Protein AF-A0A7X0E8A3-F1 (afdb_monomer_lite)

pLDDT: mean 72.44, std 21.57, range [31.61, 95.81]

Radius of gyration: 29.94 Å; chains: 1; bounding box: 99×74×71 Å

Foldseek 3Di:
DDDDDDDDDDDDDDDDDDDDDDDDDDDDDDDDDDDDDDDDDDPPPPPPPPPPVPDPPQVLLVQLVLQQLLDDVQPQDLVSSCVSNVDAWDQDPVQRWTDPPQAKIKHKDDDPVQCVVPVPTIKIKMKGFRDCPDDDPCQPAPVVVCVSSVVSQKDWDDKDDWDWQADPDDPDRDTDTAFIWIWIDHDQFWIWIFGQHVRHTGMIMIIRGNVVSCVVVPPPPPPDD

Sequence (225 aa):
MRNDCWRWLASTLLGSFIYLGHAAVGYSQTRAQNIHPIAPTSASTAAVTPDDTLEPIDQRNWRSFLKLAAKPNAMITPEDVESAFEQKVIHNERTDEYDIRGVLKYFESETPRFRNPHPDRKRIGIIFIFQDKDFFNRCPSRSQFVSDLRMAGWTLLHHAQERDVPDGIDNNHSTFHLPARDTFLKGDQGIIHLTYPNGCPDVAHMDADKLEFDRITRAPASEDL

Structure (mmCIF, N/CA/C/O backbone):
data_AF-A0A7X0E8A3-F1
#
_entry.id   AF-A0A7X0E8A3-F1
#
loop_
_atom_site.group_PDB
_atom_site.id
_atom_site.type_symbol
_atom_site.label_atom_id
_atom_site.label_alt_id
_atom_site.label_comp_id
_atom_site.label_asym_id
_atom_site.label_entity_id
_atom_site.label_seq_id
_atom_site.pdbx_PDB_ins_code
_atom_site.Cartn_x
_atom_site.Cartn_y
_atom_site.Cartn_z
_atom_site.occupancy
_atom_site.B_iso_or_equiv
_atom_site.auth_seq_id
_atom_site.auth_comp_id
_atom_site.auth_asym_id
_atom_site.auth_atom_id
_atom_site.pdbx_PDB_model_num
ATOM 1 N N . MET A 1 1 ? -61.760 -18.821 24.331 1.00 41.28 1 MET A N 1
ATOM 2 C CA . MET A 1 1 ? -61.882 -20.237 23.919 1.00 41.28 1 MET A CA 1
ATOM 3 C C . MET A 1 1 ? -60.549 -20.594 23.262 1.00 41.28 1 MET A C 1
ATOM 5 O O . MET A 1 1 ? -60.330 -20.142 22.155 1.00 41.28 1 MET A O 1
ATOM 9 N N . ARG A 1 2 ? -59.482 -20.952 23.994 1.00 43.72 2 ARG A N 1
ATOM 10 C CA . ARG A 1 2 ? -59.155 -22.238 24.661 1.00 43.72 2 ARG A CA 1
ATOM 11 C C . ARG A 1 2 ? -59.290 -23.464 23.747 1.00 43.72 2 ARG A C 1
ATOM 13 O O . ARG A 1 2 ? -60.416 -23.809 23.405 1.00 43.72 2 ARG A O 1
ATOM 20 N N . ASN A 1 3 ? -58.143 -24.049 23.376 1.00 39.69 3 ASN A N 1
ATOM 21 C CA . ASN A 1 3 ? -57.716 -25.452 23.592 1.00 39.69 3 ASN A CA 1
ATOM 22 C C . ASN A 1 3 ? -56.491 -25.723 22.686 1.00 39.69 3 ASN A C 1
ATOM 24 O O . ASN A 1 3 ? -56.572 -25.533 21.479 1.00 39.69 3 ASN A O 1
ATOM 28 N N . ASP A 1 4 ? -55.280 -25.831 23.237 1.00 50.44 4 ASP A N 1
ATOM 29 C CA . ASP A 1 4 ? -54.607 -27.042 23.768 1.00 50.44 4 ASP A CA 1
ATOM 30 C C . ASP A 1 4 ? -53.749 -27.723 22.678 1.00 50.44 4 ASP A C 1
ATOM 32 O O . ASP A 1 4 ? -54.250 -28.124 21.637 1.00 50.44 4 ASP A O 1
ATOM 36 N N . CYS A 1 5 ? -52.414 -27.656 22.752 1.00 46.66 5 CYS A N 1
ATOM 37 C CA . CYS A 1 5 ? -51.523 -28.450 23.615 1.00 46.66 5 CYS A CA 1
ATOM 38 C C . CYS A 1 5 ? -51.320 -29.865 23.062 1.00 46.66 5 CYS A C 1
ATOM 40 O O . CYS A 1 5 ? -52.203 -30.683 23.242 1.00 46.66 5 CYS A O 1
ATOM 42 N N . TRP A 1 6 ? -50.149 -30.158 22.475 1.00 48.50 6 TRP A N 1
ATOM 43 C CA . TRP A 1 6 ? -49.497 -31.473 22.579 1.00 48.50 6 TRP A C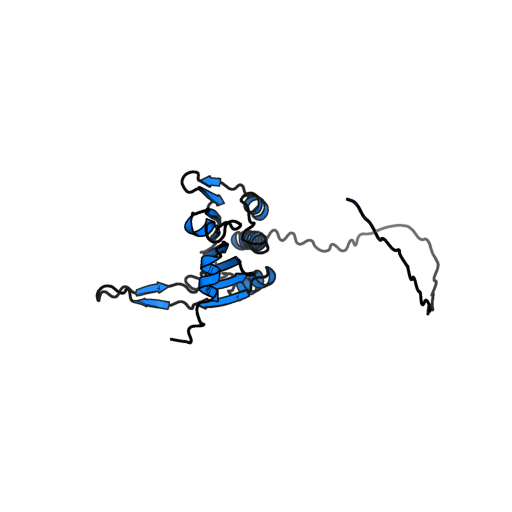A 1
ATOM 44 C C . TRP A 1 6 ? -47.971 -31.335 22.458 1.00 48.50 6 TRP A C 1
ATOM 46 O O . TRP A 1 6 ? -47.422 -31.014 21.407 1.00 48.50 6 TRP A O 1
ATOM 56 N N . ARG A 1 7 ? -47.300 -31.594 23.585 1.00 49.00 7 ARG A N 1
ATOM 57 C CA . ARG A 1 7 ? -45.909 -32.051 23.701 1.00 49.00 7 ARG A CA 1
ATOM 58 C C . ARG A 1 7 ? -45.899 -33.584 23.652 1.00 49.00 7 ARG A C 1
ATOM 60 O O . ARG A 1 7 ? -46.737 -34.180 24.316 1.00 49.00 7 ARG A O 1
ATOM 67 N N . TRP A 1 8 ? -44.886 -34.176 23.018 1.00 49.19 8 TRP A N 1
ATOM 68 C CA . TRP A 1 8 ? -44.280 -35.490 23.329 1.00 49.19 8 TRP A CA 1
ATOM 69 C C . TRP A 1 8 ? -42.790 -35.386 22.919 1.00 49.19 8 TRP A C 1
ATOM 71 O O . TRP A 1 8 ? -42.513 -34.953 21.806 1.00 49.19 8 TRP A O 1
ATOM 81 N N . LEU A 1 9 ? -41.826 -35.362 23.859 1.00 47.75 9 LEU A N 1
ATOM 82 C CA . LEU A 1 9 ? -41.024 -36.492 24.399 1.00 47.75 9 LEU A CA 1
ATOM 83 C C . LEU A 1 9 ? -40.229 -37.233 23.295 1.00 47.75 9 LEU A C 1
ATOM 85 O O . LEU A 1 9 ? -40.830 -37.807 22.403 1.00 47.75 9 LEU A O 1
ATOM 89 N N . ALA A 1 10 ? -38.906 -37.047 23.174 1.00 48.34 10 ALA A N 1
ATOM 90 C CA . ALA A 1 10 ? -37.789 -37.632 23.949 1.00 48.34 10 ALA A CA 1
ATOM 91 C C . ALA A 1 10 ? -37.454 -39.095 23.576 1.00 48.34 10 ALA A C 1
ATOM 93 O O . ALA A 1 10 ? -38.287 -39.959 23.800 1.00 48.34 10 ALA A O 1
ATOM 94 N N . SER A 1 11 ? -36.225 -39.330 23.075 1.00 45.47 11 SER A N 1
ATOM 95 C CA . SER A 1 11 ? -35.379 -40.550 23.190 1.00 45.47 11 SER A CA 1
ATOM 96 C C . SER A 1 11 ? -34.071 -40.314 22.400 1.00 45.47 11 SER A C 1
ATOM 98 O O . SER A 1 11 ? -34.111 -40.154 21.188 1.00 45.47 11 SER A O 1
ATOM 100 N N . THR A 1 12 ? -32.936 -39.978 23.028 1.00 50.69 12 THR A N 1
ATOM 101 C CA . THR A 1 12 ? -31.816 -40.870 23.427 1.00 50.69 12 THR A CA 1
ATOM 102 C C . THR A 1 12 ? -31.539 -42.057 22.511 1.00 50.69 12 THR A C 1
ATOM 104 O O . THR A 1 12 ? -32.354 -42.970 22.472 1.00 50.69 12 THR A O 1
ATOM 107 N N . LEU A 1 13 ? -30.323 -42.112 21.953 1.00 48.69 13 LEU A N 1
ATOM 108 C CA . LEU A 1 13 ? -29.537 -43.344 21.841 1.00 48.69 13 LEU A CA 1
ATOM 109 C C . LEU A 1 13 ? -28.032 -43.021 21.798 1.00 48.69 13 LEU A C 1
ATOM 111 O O . LEU A 1 13 ? -27.527 -42.386 20.876 1.00 48.69 13 LEU A O 1
ATOM 115 N N . LEU A 1 14 ? -27.359 -43.467 22.861 1.00 48.72 14 LEU A N 1
ATOM 116 C CA . LEU A 1 14 ? -25.930 -43.740 22.935 1.00 48.72 14 LEU A CA 1
ATOM 117 C C . LEU A 1 14 ? -25.606 -45.009 22.138 1.00 48.72 14 LEU A C 1
ATOM 119 O O . LEU A 1 14 ? -26.383 -45.962 22.146 1.00 48.72 14 LEU A O 1
ATOM 123 N N . GLY A 1 15 ? -24.384 -45.062 21.620 1.00 39.75 15 GLY A N 1
ATOM 124 C CA . GLY A 1 15 ? -23.630 -46.301 21.439 1.00 39.75 15 GLY A CA 1
ATOM 125 C C . GLY A 1 15 ? -22.609 -46.167 20.313 1.00 39.75 15 GLY A C 1
ATOM 126 O O . GLY A 1 15 ? -22.898 -45.558 19.295 1.00 39.75 15 GLY A O 1
ATOM 127 N N . SER A 1 16 ? -21.390 -46.681 20.384 1.00 43.53 16 SER A N 1
ATOM 128 C CA . SER A 1 16 ? -20.612 -47.316 21.443 1.00 43.53 16 SER A CA 1
ATOM 129 C C . SER A 1 16 ? -19.171 -47.386 20.926 1.00 43.53 16 SER A C 1
ATOM 131 O O . SER A 1 16 ? -18.911 -47.323 19.727 1.00 43.53 16 SER A O 1
ATOM 133 N N . PHE A 1 17 ? -18.257 -47.527 21.872 1.00 47.19 17 PHE A N 1
ATOM 134 C CA . PHE A 1 17 ? -16.822 -47.727 21.739 1.00 47.19 17 PHE A CA 1
ATOM 135 C C . PHE A 1 17 ? -16.428 -48.962 20.913 1.00 47.19 17 PHE A C 1
ATOM 137 O O . PHE A 1 17 ? -17.052 -50.012 21.054 1.00 47.19 17 PHE A O 1
ATOM 144 N N . ILE A 1 18 ? -15.292 -48.882 20.206 1.00 52.81 18 ILE A N 1
ATOM 145 C CA . ILE A 1 18 ? -14.386 -50.026 20.014 1.00 52.81 18 ILE A CA 1
ATOM 146 C C . ILE A 1 18 ? -12.959 -49.578 20.355 1.00 52.81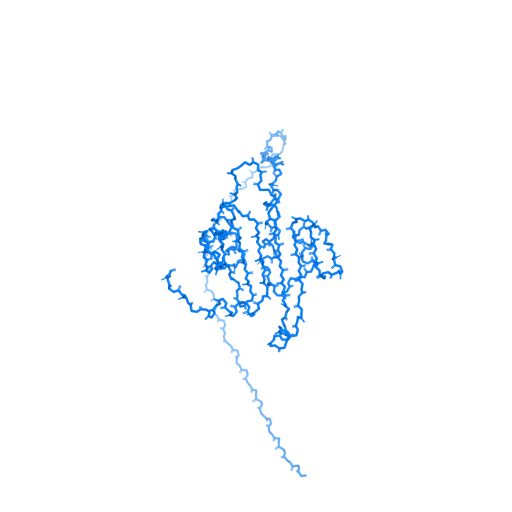 18 ILE A C 1
ATOM 148 O O . ILE A 1 18 ? -12.444 -48.599 19.820 1.00 52.81 18 ILE A O 1
ATOM 152 N N . TYR A 1 19 ? -12.369 -50.308 21.299 1.00 44.25 19 TYR A N 1
ATOM 153 C CA . TYR A 1 19 ? -11.004 -50.216 21.813 1.00 44.25 19 TYR A CA 1
ATOM 154 C C . TYR A 1 19 ? -10.168 -51.393 21.273 1.00 44.25 19 TYR A C 1
ATOM 156 O O . TYR A 1 19 ? -10.729 -52.435 20.941 1.00 44.25 19 TYR A O 1
ATOM 164 N N . LEU A 1 20 ? -8.840 -51.235 21.382 1.00 45.69 20 LEU A N 1
ATOM 165 C CA . LEU A 1 20 ? -7.740 -52.221 21.289 1.00 45.69 20 LEU A CA 1
ATOM 166 C C . LEU A 1 20 ? -7.184 -52.514 19.875 1.00 45.69 20 LEU A C 1
ATOM 168 O O . LEU A 1 20 ? -7.930 -52.661 18.924 1.00 45.69 20 LEU A O 1
ATOM 172 N N . GLY A 1 21 ? -5.863 -52.622 19.675 1.00 41.84 21 GLY A N 1
ATOM 173 C CA . GLY A 1 21 ? -4.838 -53.013 20.646 1.00 41.84 21 GLY A CA 1
ATOM 174 C C . GLY A 1 21 ? -3.393 -52.615 20.316 1.00 41.84 21 GLY A C 1
ATOM 175 O O . GLY A 1 21 ? -3.079 -52.019 19.291 1.00 41.84 21 GLY A O 1
ATOM 176 N N . HIS A 1 22 ? -2.554 -52.934 21.301 1.00 40.94 22 HIS A N 1
ATOM 177 C CA . HIS A 1 22 ? -1.167 -52.545 21.529 1.00 40.94 22 HIS A CA 1
ATOM 178 C C . HIS A 1 22 ? -0.152 -53.329 20.683 1.00 40.94 22 HIS A C 1
ATOM 180 O O . HIS A 1 22 ? -0.344 -54.516 20.433 1.00 40.94 22 HIS A O 1
ATOM 186 N N . ALA A 1 23 ? 1.015 -52.722 20.449 1.00 41.88 23 ALA A N 1
ATOM 187 C CA . ALA A 1 23 ? 2.286 -53.443 20.451 1.00 41.88 23 ALA A CA 1
ATOM 188 C C . ALA A 1 23 ? 3.393 -52.544 21.025 1.00 41.88 23 ALA A C 1
ATOM 190 O O . ALA A 1 23 ? 3.676 -51.470 20.500 1.00 41.88 23 ALA A O 1
ATOM 191 N N . ALA A 1 24 ? 4.000 -53.000 22.120 1.00 43.00 24 ALA A N 1
ATOM 192 C CA . ALA A 1 24 ? 5.183 -52.436 22.753 1.00 43.00 24 ALA A CA 1
ATOM 193 C C . ALA A 1 24 ? 6.215 -53.558 22.903 1.00 43.00 24 ALA A C 1
ATOM 195 O O . ALA A 1 24 ? 5.914 -54.537 23.576 1.00 43.00 24 ALA A O 1
ATOM 196 N N . VAL A 1 25 ? 7.402 -53.403 22.308 1.00 42.34 25 VAL A N 1
ATOM 197 C CA . VAL A 1 25 ? 8.685 -54.047 22.670 1.00 42.34 25 VAL A CA 1
ATOM 198 C C . VAL A 1 25 ? 9.782 -53.147 22.056 1.00 42.34 25 VAL A C 1
ATOM 200 O O . VAL A 1 25 ? 9.633 -52.741 20.912 1.00 42.34 25 VAL A O 1
ATOM 203 N N . GLY A 1 26 ? 10.874 -52.745 22.704 1.00 33.66 26 GLY A N 1
ATOM 204 C CA . GLY A 1 26 ? 11.413 -53.157 23.987 1.00 33.66 26 GLY A CA 1
ATOM 205 C C . GLY A 1 26 ? 12.443 -52.167 24.544 1.00 33.66 26 GLY A C 1
ATOM 206 O O . GLY A 1 26 ? 12.947 -51.276 23.863 1.00 33.66 26 GLY A O 1
ATOM 207 N N . TYR A 1 27 ? 12.700 -52.366 25.831 1.00 33.50 27 TYR A N 1
ATOM 208 C CA . TYR A 1 27 ? 13.722 -51.741 26.659 1.00 33.50 27 TYR A CA 1
ATOM 209 C C . TYR A 1 27 ? 15.124 -52.254 26.301 1.00 33.50 27 TYR A C 1
ATOM 211 O O . TYR A 1 27 ? 15.325 -53.459 26.161 1.00 33.50 27 TYR A O 1
ATOM 219 N N . SER A 1 28 ? 16.116 -51.370 26.347 1.00 40.91 28 SER A N 1
ATOM 220 C CA . SER A 1 28 ? 17.470 -51.727 26.773 1.00 40.91 28 SER A CA 1
ATOM 221 C C . SER A 1 28 ? 17.950 -50.713 27.809 1.00 40.91 28 SER A C 1
ATOM 223 O O . SER A 1 28 ? 17.871 -49.499 27.644 1.00 40.91 28 SER A O 1
ATOM 225 N N . GLN A 1 29 ? 18.349 -51.269 28.947 1.00 36.97 29 GLN A N 1
ATOM 226 C CA . GLN A 1 29 ? 18.685 -50.611 30.195 1.00 36.97 29 GLN A CA 1
ATOM 227 C C . GLN A 1 29 ? 20.201 -50.719 30.374 1.00 36.97 29 GLN A C 1
ATOM 229 O O . GLN A 1 29 ? 20.733 -51.826 30.406 1.00 36.97 29 GLN A O 1
ATOM 234 N N . THR A 1 30 ? 20.890 -49.594 30.554 1.00 40.06 30 THR A N 1
ATOM 235 C CA . THR A 1 30 ? 22.266 -49.579 31.067 1.00 40.06 30 THR A CA 1
ATOM 236 C C . THR A 1 30 ? 22.382 -48.522 32.164 1.00 40.06 30 THR A C 1
ATOM 238 O O . THR A 1 30 ? 22.361 -47.320 31.921 1.00 40.06 30 THR A O 1
ATOM 241 N N . ARG A 1 31 ? 22.469 -49.006 33.406 1.00 35.97 31 ARG A N 1
ATOM 242 C CA . ARG A 1 31 ? 22.997 -48.325 34.606 1.00 35.97 31 ARG A CA 1
ATOM 243 C C . ARG A 1 31 ? 24.466 -48.790 34.700 1.00 35.97 31 ARG A C 1
ATOM 245 O O . ARG A 1 31 ? 24.726 -49.928 34.335 1.00 35.97 31 ARG A O 1
ATOM 252 N N . ALA A 1 32 ? 25.483 -48.076 35.164 1.00 33.84 32 ALA A N 1
ATOM 253 C CA . ALA A 1 32 ? 25.625 -46.928 36.047 1.00 33.84 32 ALA A CA 1
ATOM 254 C C . ALA A 1 32 ? 27.046 -46.348 35.847 1.00 33.84 32 ALA A C 1
ATOM 256 O O . ALA A 1 32 ? 27.918 -47.093 35.412 1.00 33.84 32 ALA A O 1
ATOM 257 N N . GLN A 1 33 ? 27.310 -45.108 36.278 1.00 33.94 33 GLN A N 1
ATOM 258 C CA . GLN A 1 33 ? 28.314 -44.793 37.319 1.00 33.94 33 GLN A CA 1
ATOM 259 C C . GLN A 1 33 ? 28.429 -43.273 37.536 1.00 33.94 33 GLN A C 1
ATOM 261 O O . GLN A 1 33 ? 28.606 -42.501 36.601 1.00 33.94 33 GLN A O 1
ATOM 266 N N . ASN A 1 34 ? 28.315 -42.866 38.804 1.00 39.91 34 ASN A N 1
ATOM 267 C CA . ASN A 1 34 ? 28.617 -41.526 39.302 1.00 39.91 34 ASN A CA 1
ATOM 268 C C . ASN A 1 34 ? 30.131 -41.295 39.266 1.00 39.91 34 ASN A C 1
ATOM 270 O O . ASN A 1 34 ? 30.852 -41.960 40.009 1.00 39.91 34 ASN A O 1
ATOM 274 N N . ILE A 1 35 ? 30.585 -40.309 38.493 1.00 38.31 35 ILE A N 1
ATOM 275 C CA . ILE A 1 35 ? 31.872 -39.636 38.694 1.00 38.31 35 ILE A CA 1
ATOM 276 C C . ILE A 1 35 ? 31.647 -38.140 38.424 1.00 38.31 35 ILE A C 1
ATOM 278 O O . ILE A 1 35 ? 31.491 -37.716 37.285 1.00 38.31 35 ILE A O 1
ATOM 282 N N . HIS A 1 36 ? 31.622 -37.331 39.480 1.00 34.72 36 HIS A N 1
ATOM 283 C CA . HIS A 1 36 ? 32.133 -35.956 39.429 1.00 34.72 36 HIS A CA 1
ATOM 284 C C . HIS A 1 36 ? 33.541 -35.999 40.056 1.00 34.72 36 HIS A C 1
ATOM 286 O O . HIS A 1 36 ? 33.734 -36.857 40.922 1.00 34.72 36 HIS A O 1
ATOM 292 N N . PRO A 1 37 ? 34.507 -35.111 39.724 1.00 45.22 37 PRO A N 1
ATOM 293 C CA . PRO A 1 37 ? 34.319 -33.753 39.198 1.00 45.22 37 PRO A CA 1
ATOM 294 C C . PRO A 1 37 ? 35.353 -33.304 38.124 1.00 45.22 37 PRO A C 1
ATOM 296 O O . PRO A 1 37 ? 36.242 -34.049 37.731 1.00 45.22 37 PRO A O 1
ATOM 299 N N . ILE A 1 38 ? 35.264 -32.006 37.793 1.00 38.94 38 ILE A N 1
ATOM 300 C CA . ILE A 1 38 ? 36.259 -31.092 37.186 1.00 38.94 38 ILE A CA 1
ATOM 301 C C . ILE A 1 38 ? 36.025 -30.788 35.695 1.00 38.94 38 ILE A C 1
ATOM 303 O O . ILE A 1 38 ? 36.307 -31.582 34.804 1.00 38.94 38 ILE A O 1
ATOM 307 N N . ALA A 1 39 ? 35.519 -29.574 35.449 1.00 41.78 39 ALA A N 1
ATOM 308 C CA . ALA A 1 39 ? 35.470 -28.927 34.141 1.00 41.78 39 ALA A CA 1
ATOM 309 C C . ALA A 1 39 ? 36.886 -28.741 33.560 1.00 41.78 39 ALA A C 1
ATOM 311 O O . ALA A 1 39 ? 37.832 -28.487 34.308 1.00 41.78 39 ALA A O 1
ATOM 312 N N . PRO A 1 40 ? 37.020 -28.752 32.226 1.00 38.03 40 PRO A N 1
ATOM 313 C CA . PRO A 1 40 ? 37.150 -27.451 31.585 1.00 38.03 40 PRO A CA 1
ATOM 314 C C . PRO A 1 40 ? 36.260 -27.300 30.348 1.00 38.03 40 PRO A C 1
ATOM 316 O O . PRO A 1 40 ? 36.123 -28.185 29.511 1.00 38.03 40 PRO A O 1
ATOM 319 N N . THR A 1 41 ? 35.663 -26.116 30.278 1.00 46.16 41 THR A N 1
ATOM 320 C CA . THR A 1 41 ? 35.500 -25.275 29.091 1.00 46.16 41 THR A CA 1
ATOM 321 C C . THR A 1 41 ? 35.507 -25.983 27.735 1.00 46.16 41 THR A C 1
ATOM 323 O O . THR A 1 41 ? 36.532 -26.112 27.074 1.00 46.16 41 THR A O 1
ATOM 326 N N . SER A 1 42 ? 34.316 -26.329 27.265 1.00 40.62 42 SER A N 1
ATOM 327 C CA . SER A 1 42 ? 33.933 -26.179 25.859 1.00 40.62 42 SER A CA 1
ATOM 328 C C . SER A 1 42 ? 32.420 -26.042 25.822 1.00 40.62 42 SER A C 1
ATOM 330 O O . SER A 1 42 ? 31.690 -26.907 25.347 1.00 40.62 42 SER A O 1
ATOM 332 N N . ALA A 1 43 ? 31.945 -24.924 26.382 1.00 37.19 43 ALA A N 1
ATOM 333 C CA . ALA A 1 43 ? 30.741 -24.315 25.855 1.00 37.19 43 ALA A CA 1
ATOM 334 C C . ALA A 1 43 ? 31.043 -24.099 24.373 1.00 37.19 43 ALA A C 1
ATOM 336 O O . ALA A 1 43 ? 31.873 -23.260 24.027 1.00 37.19 43 ALA A O 1
ATOM 337 N N . SER A 1 44 ? 30.461 -24.935 23.515 1.00 31.61 44 SER A N 1
ATOM 338 C CA . SER A 1 44 ? 30.353 -24.612 22.106 1.00 31.61 44 SER A CA 1
ATOM 339 C C . SER A 1 44 ? 29.466 -23.380 22.081 1.00 31.61 44 SER A C 1
ATOM 341 O O . SER A 1 44 ? 28.240 -23.452 22.140 1.00 31.61 44 SER A O 1
ATOM 343 N N . THR A 1 45 ? 30.126 -22.229 22.149 1.00 34.53 45 THR A N 1
ATOM 344 C CA . THR A 1 45 ? 29.640 -20.981 21.617 1.00 34.53 45 THR A CA 1
ATOM 345 C C . THR A 1 45 ? 29.156 -21.333 20.221 1.00 34.53 45 THR A C 1
ATOM 347 O O . THR A 1 45 ? 29.934 -21.416 19.274 1.00 34.53 45 THR A O 1
ATOM 350 N N . ALA A 1 46 ? 27.845 -21.549 20.090 1.00 35.41 46 ALA A N 1
ATOM 351 C CA . ALA A 1 46 ? 27.154 -20.971 18.961 1.00 35.41 46 ALA A CA 1
ATOM 352 C C . ALA A 1 46 ? 27.638 -19.527 18.971 1.00 35.41 46 ALA A C 1
ATOM 354 O O . ALA A 1 46 ? 27.324 -18.768 19.892 1.00 35.41 46 ALA A O 1
ATOM 355 N N . ALA A 1 47 ? 28.584 -19.241 18.080 1.00 34.59 47 ALA A N 1
ATOM 356 C CA . ALA A 1 47 ? 29.043 -17.902 17.842 1.00 34.59 47 ALA A CA 1
ATOM 357 C C . ALA A 1 47 ? 27.775 -17.151 17.459 1.00 34.59 47 ALA A C 1
ATOM 359 O O . ALA A 1 47 ? 27.280 -17.265 16.343 1.00 34.59 47 ALA A O 1
ATOM 360 N N . VAL A 1 48 ? 27.197 -16.471 18.447 1.00 37.38 48 VAL A N 1
ATOM 361 C CA . VAL A 1 48 ? 26.366 -15.309 18.227 1.00 37.38 48 VAL A CA 1
ATOM 362 C C . VAL A 1 48 ? 27.333 -14.362 17.552 1.00 37.38 48 VAL A C 1
ATOM 364 O O . VAL A 1 48 ? 28.112 -13.681 18.213 1.00 37.38 48 VAL A O 1
ATOM 367 N N . THR A 1 49 ? 27.397 -14.439 16.227 1.00 32.00 49 THR A N 1
ATOM 368 C CA . THR A 1 49 ? 27.893 -13.340 15.425 1.00 32.00 49 THR A CA 1
ATOM 369 C C . THR A 1 49 ? 27.084 -12.137 15.893 1.00 32.00 49 THR A C 1
ATOM 371 O O . THR A 1 49 ? 25.856 -12.162 15.771 1.00 32.00 49 THR A O 1
ATOM 374 N N . PRO A 1 50 ? 27.710 -11.109 16.490 1.00 45.28 50 PRO A N 1
ATOM 375 C CA . PRO A 1 50 ? 27.056 -9.828 16.620 1.00 45.28 50 PRO A CA 1
ATOM 376 C C . PRO A 1 50 ? 27.081 -9.239 15.215 1.00 45.28 50 PRO A C 1
ATOM 378 O O . PRO A 1 50 ? 27.951 -8.447 14.868 1.00 45.28 50 PRO A O 1
ATOM 381 N N . ASP A 1 51 ? 26.182 -9.723 14.366 1.00 34.28 51 ASP A N 1
ATOM 382 C CA . ASP A 1 51 ? 25.916 -9.098 13.086 1.00 34.28 51 ASP A CA 1
ATOM 383 C C . ASP A 1 51 ? 24.931 -7.958 13.366 1.00 34.28 51 ASP A C 1
ATOM 385 O O . ASP A 1 51 ? 23.755 -8.005 13.026 1.00 34.28 51 ASP A O 1
ATOM 389 N N . ASP A 1 52 ? 25.437 -6.908 14.020 1.00 33.97 52 ASP A N 1
ATOM 390 C CA . ASP A 1 52 ? 24.865 -5.556 13.963 1.00 33.97 52 ASP A CA 1
ATOM 391 C C . ASP A 1 52 ? 25.139 -4.958 12.566 1.00 33.97 52 ASP A C 1
ATOM 393 O O . ASP A 1 52 ? 25.505 -3.792 12.397 1.00 33.97 52 ASP A O 1
ATOM 397 N N . THR A 1 53 ? 24.968 -5.762 11.512 1.00 41.81 53 THR A N 1
ATOM 398 C CA . THR A 1 53 ? 24.684 -5.228 10.191 1.00 41.81 53 THR A CA 1
ATOM 399 C C . THR A 1 53 ? 23.277 -4.667 10.288 1.00 41.81 53 THR A C 1
ATOM 401 O O . THR A 1 53 ? 22.286 -5.377 10.136 1.00 41.81 53 THR A O 1
ATOM 404 N N . LEU A 1 54 ? 23.203 -3.378 10.638 1.00 44.66 54 LEU A N 1
ATOM 405 C CA . LEU A 1 54 ? 21.977 -2.596 10.593 1.00 44.66 54 LEU A CA 1
ATOM 406 C C . LEU A 1 54 ? 21.305 -2.883 9.255 1.00 44.66 54 LEU A C 1
ATOM 408 O O . LEU A 1 54 ? 21.787 -2.475 8.199 1.00 44.66 54 LEU A O 1
ATOM 412 N N . GLU A 1 55 ? 20.222 -3.649 9.321 1.00 58.91 55 GLU A N 1
ATOM 413 C CA . GLU A 1 55 ? 19.402 -3.939 8.164 1.00 58.91 55 GLU A CA 1
ATOM 414 C C . GLU A 1 55 ? 19.040 -2.599 7.501 1.00 58.91 55 GLU A C 1
ATOM 416 O O . GLU A 1 55 ? 18.638 -1.681 8.233 1.00 58.91 55 GLU A O 1
ATOM 421 N N . PRO A 1 56 ? 19.207 -2.447 6.170 1.00 71.81 56 PRO A N 1
ATOM 422 C CA . PRO A 1 56 ? 18.869 -1.210 5.478 1.00 71.81 56 PRO A CA 1
ATOM 423 C C . PRO A 1 56 ? 17.490 -0.716 5.916 1.00 71.81 56 PRO A C 1
ATOM 425 O O . PRO A 1 56 ? 16.557 -1.513 6.051 1.00 71.81 56 PRO A O 1
ATOM 428 N N . ILE A 1 57 ? 17.366 0.590 6.165 1.00 73.50 57 ILE A N 1
ATOM 429 C CA . ILE A 1 57 ? 16.161 1.214 6.740 1.00 73.50 57 ILE A CA 1
ATOM 430 C C . ILE A 1 57 ? 14.900 0.787 5.972 1.00 73.50 57 ILE A C 1
ATOM 432 O O . ILE A 1 57 ? 13.886 0.446 6.583 1.00 73.50 57 ILE A O 1
ATOM 436 N N . ASP A 1 58 ? 14.997 0.685 4.647 1.00 76.19 58 ASP A N 1
ATOM 437 C CA . ASP A 1 58 ? 13.899 0.246 3.790 1.00 76.19 58 ASP A CA 1
ATOM 438 C C . ASP A 1 58 ? 13.518 -1.223 3.968 1.00 76.19 58 ASP A C 1
ATOM 440 O O . ASP A 1 58 ? 12.338 -1.542 3.893 1.00 76.19 58 ASP A O 1
ATOM 444 N N . GLN A 1 59 ? 14.455 -2.127 4.258 1.00 82.19 59 GLN A N 1
ATOM 445 C CA . GLN A 1 59 ? 14.108 -3.525 4.529 1.00 82.19 59 GLN A CA 1
ATOM 446 C C . GLN A 1 59 ? 13.366 -3.660 5.866 1.00 82.19 59 GLN A C 1
ATOM 448 O O . GLN A 1 59 ? 12.362 -4.372 5.948 1.00 82.19 59 GLN A O 1
ATOM 453 N N . ARG A 1 60 ? 13.792 -2.917 6.898 1.00 86.19 60 ARG A N 1
ATOM 454 C CA . ARG A 1 60 ? 13.076 -2.860 8.181 1.00 86.19 60 ARG A CA 1
ATOM 455 C C . ARG A 1 60 ? 11.670 -2.292 7.999 1.00 86.19 60 ARG A C 1
ATOM 457 O O . ARG A 1 60 ? 10.700 -2.909 8.435 1.00 86.19 60 ARG A O 1
ATOM 464 N N . ASN A 1 61 ? 11.559 -1.149 7.327 1.00 89.31 61 ASN A N 1
ATOM 465 C CA . ASN A 1 61 ? 10.276 -0.502 7.079 1.00 89.31 61 ASN A CA 1
ATOM 466 C C . ASN A 1 61 ? 9.372 -1.353 6.175 1.00 89.31 61 ASN A C 1
ATOM 468 O O . ASN A 1 61 ? 8.168 -1.425 6.410 1.00 89.31 61 ASN A O 1
ATOM 472 N N . TRP A 1 62 ? 9.943 -2.065 5.200 1.00 91.25 62 TRP A N 1
ATOM 473 C CA . TRP A 1 62 ? 9.218 -3.019 4.366 1.00 91.25 62 TRP A CA 1
ATOM 474 C C . TRP A 1 62 ? 8.646 -4.170 5.194 1.00 91.25 62 TRP A C 1
ATOM 476 O O . TRP A 1 62 ? 7.472 -4.500 5.053 1.00 91.25 62 TRP A O 1
ATOM 486 N N . ARG A 1 63 ? 9.412 -4.742 6.133 1.00 92.19 63 ARG A N 1
ATOM 487 C CA . ARG A 1 63 ? 8.877 -5.746 7.070 1.00 92.19 63 ARG A CA 1
ATOM 488 C C . ARG A 1 63 ? 7.738 -5.186 7.918 1.00 92.19 63 ARG A C 1
ATOM 490 O O . ARG A 1 63 ? 6.746 -5.882 8.123 1.00 92.19 63 ARG A O 1
ATOM 497 N N . SER A 1 64 ? 7.844 -3.944 8.387 1.00 94.56 64 SER A N 1
ATOM 498 C CA . SER A 1 64 ? 6.757 -3.270 9.110 1.00 94.56 64 SER A CA 1
ATOM 499 C C . SER A 1 64 ? 5.517 -3.082 8.235 1.00 94.56 64 SER A C 1
ATOM 501 O O . SER A 1 64 ? 4.406 -3.388 8.667 1.00 94.56 64 SER A O 1
ATOM 503 N N . PHE A 1 65 ? 5.696 -2.694 6.973 1.00 94.75 65 PHE A N 1
ATOM 504 C CA . PHE A 1 65 ? 4.611 -2.635 5.998 1.00 94.75 65 PHE A CA 1
ATOM 505 C C . PHE A 1 65 ? 3.974 -4.013 5.760 1.00 94.75 65 PHE A C 1
ATOM 507 O O . PHE A 1 65 ? 2.751 -4.126 5.759 1.00 94.75 65 PHE A O 1
ATOM 514 N N . LEU A 1 66 ? 4.764 -5.086 5.644 1.00 94.94 66 LEU A N 1
ATOM 515 C CA . LEU A 1 66 ? 4.246 -6.450 5.492 1.00 94.94 66 LEU A CA 1
ATOM 516 C C . LEU A 1 66 ? 3.404 -6.904 6.693 1.00 94.94 66 LEU A C 1
ATOM 518 O O . LEU A 1 66 ? 2.416 -7.614 6.500 1.00 94.94 66 LEU A O 1
ATOM 522 N N . LYS A 1 67 ? 3.733 -6.470 7.921 1.00 95.00 67 LYS A N 1
ATOM 523 C CA . LYS A 1 67 ? 2.885 -6.719 9.104 1.00 95.00 67 LYS A CA 1
ATOM 524 C C . LYS A 1 67 ? 1.495 -6.095 8.929 1.00 95.00 67 LYS A C 1
ATOM 526 O O . LYS A 1 67 ? 0.501 -6.744 9.251 1.00 95.00 67 LYS A O 1
ATOM 531 N N . LEU A 1 68 ? 1.417 -4.874 8.391 1.00 94.31 68 LEU A N 1
ATOM 532 C CA . LEU A 1 68 ? 0.140 -4.228 8.063 1.00 94.31 68 LEU A CA 1
ATOM 533 C C . LEU A 1 68 ? -0.570 -4.949 6.917 1.00 94.31 68 LEU A C 1
ATOM 535 O O . LEU A 1 68 ? -1.746 -5.280 7.034 1.00 94.31 68 LEU A O 1
ATOM 539 N N . ALA A 1 69 ? 0.153 -5.268 5.844 1.00 93.81 69 ALA A N 1
ATOM 540 C CA . ALA A 1 69 ? -0.383 -5.955 4.673 1.00 93.81 69 ALA A CA 1
ATOM 541 C C . ALA A 1 69 ? -0.906 -7.370 4.994 1.00 93.81 69 ALA A C 1
ATOM 543 O O . ALA A 1 69 ? -1.745 -7.906 4.267 1.00 93.81 69 ALA A O 1
ATOM 544 N N . ALA A 1 70 ? -0.451 -7.993 6.085 1.00 92.44 70 ALA A N 1
ATOM 545 C CA . ALA A 1 70 ? -0.980 -9.262 6.573 1.00 92.44 70 ALA A CA 1
ATOM 546 C C . ALA A 1 70 ? -2.382 -9.129 7.203 1.00 92.44 70 ALA A C 1
ATOM 548 O O . ALA A 1 70 ? -3.145 -10.101 7.186 1.00 92.44 70 ALA A O 1
ATOM 549 N N . LYS A 1 71 ? -2.782 -7.940 7.671 1.00 90.81 71 LYS A N 1
ATOM 550 C CA . LYS A 1 71 ? -4.116 -7.688 8.238 1.00 90.81 71 LYS A CA 1
ATOM 551 C C . LYS A 1 71 ? -5.209 -7.577 7.160 1.00 90.81 71 LYS A C 1
ATOM 553 O O . LYS A 1 71 ? -4.903 -7.477 5.968 1.00 90.81 71 LYS A O 1
ATOM 558 N N . PRO A 1 72 ? -6.499 -7.635 7.537 1.00 86.88 72 PRO A N 1
ATOM 559 C CA . PRO A 1 72 ? -7.589 -7.206 6.667 1.00 86.88 72 PRO A CA 1
ATOM 560 C C . PRO A 1 72 ? -7.515 -5.689 6.441 1.00 86.88 72 PRO A C 1
ATOM 562 O O . PRO A 1 72 ? -7.642 -4.921 7.391 1.00 86.88 72 PRO A O 1
ATOM 565 N N . ASN A 1 73 ? -7.328 -5.254 5.192 1.00 83.31 73 ASN A N 1
ATOM 566 C CA . ASN A 1 73 ? -7.066 -3.847 4.862 1.00 83.31 73 ASN A CA 1
ATOM 567 C C . ASN A 1 73 ? -8.106 -2.868 5.408 1.00 83.31 73 ASN A C 1
ATOM 569 O O . ASN A 1 73 ? -7.737 -1.826 5.931 1.00 83.31 73 ASN A O 1
ATOM 573 N N . ALA A 1 74 ? -9.393 -3.215 5.323 1.00 82.62 74 ALA A N 1
ATOM 574 C CA . ALA A 1 74 ? -10.494 -2.363 5.775 1.00 82.62 74 ALA A CA 1
ATOM 575 C C . ALA A 1 74 ? -10.606 -2.236 7.310 1.00 82.62 74 ALA A C 1
ATOM 577 O O . ALA A 1 74 ? -11.537 -1.604 7.800 1.00 82.62 74 ALA A O 1
ATOM 578 N N . MET A 1 75 ? -9.703 -2.868 8.067 1.00 87.06 75 MET A N 1
ATOM 579 C CA . MET A 1 75 ? -9.693 -2.870 9.533 1.00 87.06 75 MET A CA 1
ATOM 580 C C . MET A 1 75 ? -8.415 -2.270 10.131 1.00 87.06 75 MET A C 1
ATOM 582 O O . MET A 1 75 ? -8.268 -2.293 11.349 1.00 87.06 75 MET A O 1
ATOM 586 N N . ILE A 1 76 ? -7.480 -1.790 9.306 1.00 90.50 76 ILE A N 1
ATOM 587 C CA . ILE A 1 76 ? -6.228 -1.206 9.799 1.00 90.50 76 ILE A CA 1
ATOM 588 C C . ILE A 1 76 ? -6.535 0.145 10.441 1.00 90.50 76 ILE A C 1
ATOM 590 O O . ILE A 1 76 ? -7.203 0.966 9.828 1.00 90.50 76 ILE A O 1
ATOM 594 N N . THR A 1 77 ? -6.032 0.381 11.649 1.00 91.19 77 THR A N 1
ATOM 595 C CA . THR A 1 77 ? -6.209 1.652 12.369 1.00 91.19 77 THR A CA 1
ATOM 596 C C . THR A 1 77 ? -4.888 2.423 12.489 1.00 91.19 77 THR A C 1
ATOM 598 O O . THR A 1 77 ? -3.819 1.851 12.248 1.00 91.19 77 THR A O 1
ATOM 601 N N . PRO A 1 78 ? -4.903 3.705 12.901 1.00 91.62 78 PRO A N 1
ATOM 602 C CA . PRO A 1 78 ? -3.672 4.429 13.223 1.00 91.62 78 PRO A CA 1
ATOM 603 C C . PRO A 1 78 ? -2.810 3.728 14.289 1.00 91.62 78 PRO A C 1
ATOM 605 O O . PRO A 1 78 ? -1.588 3.702 14.167 1.00 91.62 78 PRO A O 1
ATOM 608 N N . GLU A 1 79 ? -3.418 3.088 15.292 1.00 92.81 79 GLU A N 1
ATOM 609 C CA . GLU A 1 79 ? -2.696 2.343 16.337 1.00 92.81 79 GLU A CA 1
ATOM 610 C C . GLU A 1 79 ? -1.985 1.107 15.773 1.00 92.81 79 GLU A C 1
ATOM 612 O O . GLU A 1 79 ? -0.890 0.752 16.214 1.00 92.81 79 GLU A O 1
ATOM 617 N N . ASP A 1 80 ? -2.578 0.461 14.767 1.00 94.38 80 ASP A N 1
ATOM 618 C CA . ASP A 1 80 ? -1.925 -0.636 14.057 1.00 94.38 80 ASP A CA 1
ATOM 619 C C . ASP A 1 80 ? -0.680 -0.155 13.309 1.00 94.38 80 ASP A C 1
ATOM 621 O O . ASP A 1 80 ? 0.335 -0.857 13.293 1.00 94.38 80 ASP A O 1
ATOM 625 N N . VAL A 1 81 ? -0.741 1.041 12.715 1.00 93.62 81 VAL A N 1
ATOM 626 C CA . VAL A 1 81 ? 0.396 1.680 12.041 1.00 93.62 81 VAL A CA 1
ATOM 627 C C . VAL A 1 81 ? 1.511 1.981 13.043 1.00 93.62 81 VAL A C 1
ATOM 629 O O . VAL A 1 81 ? 2.654 1.578 12.813 1.00 93.62 81 VAL A O 1
ATOM 632 N N . GLU A 1 82 ? 1.184 2.607 14.176 1.00 93.56 82 GLU A N 1
ATOM 633 C CA . GLU A 1 82 ? 2.148 2.875 15.252 1.00 93.56 82 GLU A CA 1
ATOM 634 C C . GLU A 1 82 ? 2.797 1.586 15.764 1.00 93.56 82 GLU A C 1
ATOM 636 O O . GLU A 1 82 ? 4.021 1.503 15.893 1.00 93.56 82 GLU A O 1
ATOM 641 N N . SER A 1 83 ? 1.991 0.547 15.996 1.00 93.75 83 SER A N 1
ATOM 642 C CA . SER A 1 83 ? 2.477 -0.744 16.479 1.00 93.75 83 SER A CA 1
ATOM 643 C C . SER A 1 83 ? 3.354 -1.467 15.457 1.00 93.75 83 SER A C 1
ATOM 645 O O . SER A 1 83 ? 4.296 -2.153 15.854 1.00 93.75 83 SER A O 1
ATOM 647 N N . ALA A 1 84 ? 3.059 -1.366 14.159 1.00 94.06 84 ALA A N 1
ATOM 648 C CA . ALA A 1 84 ? 3.825 -2.055 13.127 1.00 94.06 84 ALA A CA 1
ATOM 649 C C . ALA A 1 84 ? 5.203 -1.420 12.900 1.00 94.06 84 ALA A C 1
ATOM 651 O O . ALA A 1 84 ? 6.180 -2.147 12.696 1.00 94.06 84 ALA A O 1
ATOM 652 N N . PHE A 1 85 ? 5.273 -0.086 12.936 1.00 92.38 85 PHE A N 1
ATOM 653 C CA . PHE A 1 85 ? 6.491 0.686 12.676 1.00 92.38 85 PHE A CA 1
ATOM 654 C C . PHE A 1 85 ? 7.282 1.044 13.932 1.00 92.38 85 PHE A C 1
ATOM 656 O O . PHE A 1 85 ? 8.409 1.521 13.797 1.00 92.38 85 PHE A O 1
ATOM 663 N N . GLU A 1 86 ? 6.713 0.813 15.120 1.00 90.12 86 GLU A N 1
ATOM 664 C CA . GLU A 1 86 ? 7.296 1.182 16.418 1.00 90.12 86 GLU A CA 1
ATOM 665 C C . GLU A 1 86 ? 7.667 2.676 16.465 1.00 90.12 86 GLU A C 1
ATOM 667 O O . GLU A 1 86 ? 8.657 3.095 17.064 1.00 90.12 86 GLU A O 1
ATOM 672 N N . GLN A 1 87 ? 6.862 3.492 15.782 1.00 87.88 87 GLN A N 1
ATOM 673 C CA . GLN A 1 87 ? 7.067 4.921 15.593 1.00 87.88 87 GLN A CA 1
ATOM 674 C C . GLN A 1 87 ? 5.764 5.658 15.853 1.00 87.88 87 GLN A C 1
ATOM 676 O O . GLN A 1 87 ? 4.683 5.175 15.526 1.00 87.88 87 GLN A O 1
ATOM 681 N N . LYS A 1 88 ? 5.883 6.855 16.429 1.00 87.31 88 LYS A N 1
ATOM 682 C CA . LYS A 1 88 ? 4.735 7.722 16.665 1.00 87.31 88 LYS A CA 1
ATOM 683 C C . LYS A 1 88 ? 4.211 8.257 15.337 1.00 87.31 88 LYS A C 1
ATOM 685 O O . LYS A 1 88 ? 4.976 8.823 14.555 1.00 87.31 88 LYS A O 1
ATOM 690 N N . VAL A 1 89 ? 2.908 8.143 15.140 1.00 90.31 89 VAL A N 1
ATOM 691 C CA . VAL A 1 89 ? 2.220 8.713 13.990 1.00 90.31 89 VAL A CA 1
ATOM 692 C C . VAL A 1 89 ? 1.858 10.172 14.291 1.00 90.31 89 VAL A C 1
ATOM 694 O O . VAL A 1 89 ? 1.490 10.540 15.409 1.00 90.31 89 VAL A O 1
ATOM 697 N N . ILE A 1 90 ? 2.004 11.041 13.294 1.00 91.75 90 ILE A N 1
ATOM 698 C CA . ILE A 1 90 ? 1.682 12.466 13.382 1.00 91.75 90 ILE A CA 1
ATOM 699 C C . ILE A 1 90 ? 0.378 12.703 12.625 1.00 91.75 90 ILE A C 1
ATOM 701 O O . ILE A 1 90 ? 0.328 12.511 11.414 1.00 91.75 90 ILE A O 1
ATOM 705 N N . HIS A 1 91 ? -0.670 13.141 13.323 1.00 92.69 91 HIS A N 1
ATOM 706 C CA . HIS A 1 91 ? -1.935 13.522 12.690 1.00 92.69 91 HIS A CA 1
ATOM 707 C C . HIS A 1 91 ? -1.850 14.942 12.122 1.00 92.69 91 HIS A C 1
ATOM 709 O O . HIS A 1 91 ? -1.457 15.887 12.810 1.00 92.69 91 HIS A O 1
ATOM 715 N N . ASN A 1 92 ? -2.207 15.085 10.852 1.00 89.06 92 ASN A N 1
ATOM 716 C CA . ASN A 1 92 ? -2.361 16.347 10.154 1.00 89.06 92 ASN A CA 1
ATOM 717 C C . ASN A 1 92 ? -3.846 16.714 10.108 1.00 89.06 92 ASN A C 1
ATOM 719 O O . ASN A 1 92 ? -4.573 16.299 9.209 1.00 89.06 92 ASN A O 1
ATOM 723 N N . GLU A 1 93 ? -4.277 17.556 11.046 1.00 87.25 93 GLU A N 1
ATOM 724 C CA . GLU A 1 93 ? -5.677 17.986 11.186 1.00 87.25 93 GLU A CA 1
ATOM 725 C C . GLU A 1 93 ? -6.258 18.647 9.923 1.00 87.25 93 GLU A C 1
ATOM 727 O O . GLU A 1 93 ? -7.472 18.677 9.739 1.00 87.25 93 GLU A O 1
ATOM 732 N N . ARG A 1 94 ? -5.414 19.194 9.035 1.00 85.88 94 ARG A N 1
ATOM 733 C CA . ARG A 1 94 ? -5.879 19.855 7.807 1.00 85.88 94 ARG A CA 1
ATOM 734 C C . ARG A 1 94 ? -6.286 18.857 6.727 1.00 85.88 94 ARG A C 1
ATOM 736 O O . ARG A 1 94 ? -7.196 19.152 5.954 1.00 85.88 94 ARG A O 1
ATOM 743 N N . THR A 1 95 ? -5.559 17.751 6.612 1.00 84.50 95 THR A N 1
ATOM 744 C CA . THR A 1 95 ? -5.787 16.728 5.579 1.00 84.50 95 THR A CA 1
ATOM 745 C C . THR A 1 95 ? -6.455 15.474 6.129 1.00 84.50 95 THR A C 1
ATOM 747 O O . THR A 1 95 ? -6.865 14.631 5.341 1.00 84.50 95 THR A O 1
ATOM 750 N N . ASP A 1 96 ? -6.602 15.386 7.453 1.00 85.44 96 ASP A N 1
ATOM 751 C CA . ASP A 1 96 ? -7.032 14.189 8.181 1.00 85.44 96 ASP A CA 1
ATOM 752 C C . ASP A 1 96 ? -6.155 12.962 7.863 1.00 85.44 96 ASP A C 1
ATOM 754 O O . ASP A 1 96 ? -6.603 11.819 7.787 1.00 85.44 96 ASP A O 1
ATOM 758 N N . GLU A 1 97 ? -4.866 13.225 7.635 1.00 90.69 97 GLU A N 1
ATOM 759 C CA . GLU A 1 97 ? -3.852 12.220 7.326 1.00 90.69 97 GLU A CA 1
ATOM 760 C C . GLU A 1 97 ? -2.981 11.947 8.552 1.00 90.69 97 GLU A C 1
ATOM 762 O O . GLU A 1 97 ? -2.708 12.824 9.368 1.00 90.69 97 GLU A O 1
ATOM 767 N N . TYR A 1 98 ? -2.482 10.729 8.640 1.00 91.81 98 TYR A N 1
ATOM 768 C CA . TYR A 1 98 ? -1.619 10.226 9.693 1.00 91.81 98 TYR A CA 1
ATOM 769 C C . TYR A 1 98 ? -0.270 9.854 9.066 1.00 91.81 98 TYR A C 1
ATOM 771 O O . TYR A 1 98 ? -0.214 9.012 8.175 1.00 91.81 98 TYR A O 1
ATOM 779 N N . ASP A 1 99 ? 0.822 10.490 9.484 1.00 93.38 99 ASP A N 1
ATOM 780 C CA . ASP A 1 99 ? 2.132 10.385 8.824 1.00 93.38 99 ASP A CA 1
ATOM 781 C C . ASP A 1 99 ? 3.207 9.841 9.781 1.00 93.38 99 ASP A C 1
ATOM 783 O O . ASP A 1 99 ? 3.343 10.302 10.918 1.00 93.38 99 ASP A O 1
ATOM 787 N N . ILE A 1 100 ? 4.003 8.884 9.305 1.00 90.81 100 ILE A N 1
ATOM 788 C CA . ILE A 1 100 ? 5.338 8.590 9.828 1.00 90.81 100 ILE A CA 1
ATOM 789 C C . ILE A 1 100 ? 6.325 9.249 8.873 1.00 90.81 100 ILE A C 1
ATOM 791 O O . ILE A 1 100 ? 6.553 8.753 7.766 1.00 90.81 100 ILE A O 1
ATOM 795 N N . ARG A 1 101 ? 6.911 10.366 9.316 1.00 87.38 101 ARG A N 1
ATOM 796 C CA . ARG A 1 101 ? 7.597 11.335 8.453 1.00 87.38 101 ARG A CA 1
ATOM 797 C C . ARG A 1 101 ? 8.537 10.682 7.437 1.00 87.38 101 ARG A C 1
ATOM 799 O O . ARG A 1 101 ? 9.602 10.180 7.785 1.00 87.38 101 ARG A O 1
ATOM 806 N N . GLY A 1 102 ? 8.157 10.784 6.164 1.00 83.50 102 GLY A N 1
ATOM 807 C CA . GLY A 1 102 ? 8.950 10.319 5.022 1.00 83.50 102 GLY A CA 1
ATOM 808 C C . GLY A 1 102 ? 8.923 8.807 4.793 1.00 83.50 102 GLY A C 1
ATOM 809 O O . GLY A 1 102 ? 9.559 8.346 3.854 1.00 83.50 102 GLY A O 1
ATOM 810 N N . VAL A 1 103 ? 8.232 8.040 5.632 1.00 88.88 103 VAL A N 1
ATOM 811 C CA . VAL A 1 103 ? 8.147 6.576 5.560 1.00 88.88 103 VAL A CA 1
ATOM 812 C C . VAL A 1 103 ? 6.762 6.153 5.094 1.00 88.88 103 VAL A C 1
ATOM 814 O O . VAL A 1 103 ? 6.638 5.337 4.184 1.00 88.88 103 VAL A O 1
ATOM 817 N N . LEU A 1 104 ? 5.712 6.683 5.723 1.00 94.50 104 LEU A N 1
ATOM 818 C CA . LEU A 1 104 ? 4.358 6.194 5.504 1.00 94.50 104 LEU A CA 1
ATOM 819 C C . LEU A 1 104 ? 3.315 7.285 5.710 1.00 94.50 104 LEU A C 1
ATOM 821 O O . LEU A 1 104 ? 3.395 8.052 6.661 1.00 94.50 104 LEU A O 1
ATOM 825 N N . LYS A 1 105 ? 2.2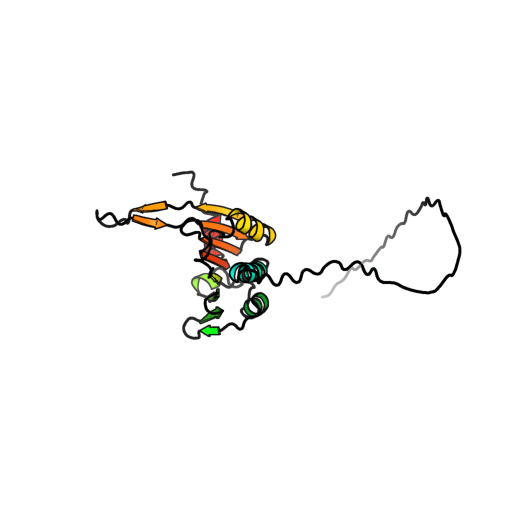88 7.286 4.861 1.00 94.94 105 LYS A N 1
ATOM 826 C CA . LYS A 1 105 ? 1.053 8.048 5.062 1.00 94.94 105 LYS A CA 1
ATOM 827 C C . LYS A 1 105 ? -0.128 7.098 5.175 1.00 94.94 105 LYS A C 1
ATOM 829 O O . LYS A 1 105 ? -0.245 6.182 4.369 1.00 94.94 105 LYS A O 1
ATOM 834 N N . TYR A 1 106 ? -0.998 7.340 6.139 1.00 94.56 106 TYR A N 1
ATOM 835 C CA . TYR A 1 106 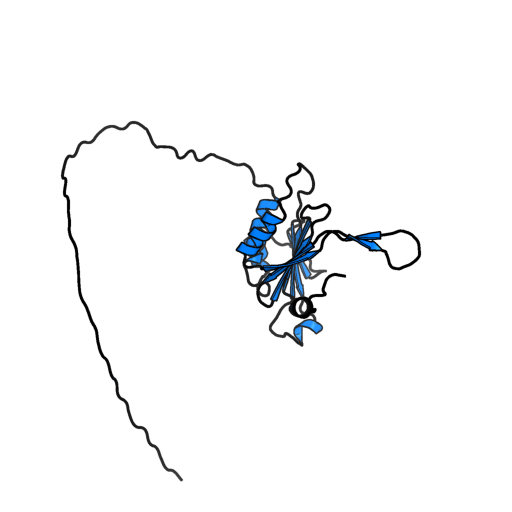? -2.269 6.662 6.351 1.00 94.56 106 TYR A CA 1
ATOM 836 C C . TYR A 1 106 ? -3.388 7.697 6.257 1.00 94.56 106 TYR A C 1
ATOM 838 O O . TYR A 1 106 ? -3.267 8.798 6.791 1.00 94.56 106 TYR A O 1
ATOM 846 N N . PHE A 1 107 ? -4.486 7.352 5.604 1.00 91.94 107 PHE A N 1
ATOM 847 C CA . PHE A 1 107 ? -5.685 8.178 5.596 1.00 91.94 107 PHE A CA 1
ATOM 848 C C . PHE A 1 107 ? -6.933 7.317 5.533 1.00 91.94 107 PHE A C 1
ATOM 850 O O . PHE A 1 107 ? -6.957 6.240 4.932 1.00 91.94 107 PHE A O 1
ATOM 857 N N . GLU A 1 108 ? -7.989 7.840 6.137 1.00 89.38 108 GLU A N 1
ATOM 858 C CA . GLU A 1 108 ? -9.304 7.231 6.155 1.00 89.38 108 GLU A CA 1
ATOM 859 C C . GLU A 1 108 ? -10.299 8.182 5.493 1.00 89.38 108 GLU A C 1
ATOM 861 O O . GLU A 1 108 ? -10.246 9.395 5.673 1.00 89.38 108 GLU A O 1
ATOM 866 N N . SER A 1 109 ? -11.203 7.647 4.676 1.00 81.69 109 SER A N 1
ATOM 867 C CA . SER A 1 109 ? -12.211 8.454 4.004 1.00 81.69 109 SER A CA 1
ATOM 868 C C . SER A 1 109 ? -13.583 7.797 4.058 1.00 81.69 109 SER A C 1
ATOM 870 O O . SER A 1 109 ? -13.792 6.685 3.572 1.00 81.69 109 SER A O 1
ATOM 872 N N . GLU A 1 110 ? -14.555 8.539 4.583 1.00 70.94 110 GLU A N 1
ATOM 873 C CA . GLU A 1 110 ? -15.965 8.148 4.643 1.00 70.94 110 GLU A CA 1
ATOM 874 C C . GLU A 1 110 ? -16.830 9.051 3.748 1.00 70.94 110 GLU A C 1
ATOM 876 O O . GLU A 1 110 ? -17.850 9.604 4.167 1.00 70.94 110 GLU A O 1
ATOM 881 N N . THR A 1 111 ? -16.430 9.260 2.487 1.00 70.00 111 THR A N 1
ATOM 882 C CA . THR A 1 111 ? -17.256 10.082 1.585 1.00 70.00 111 THR A CA 1
ATOM 883 C C . THR A 1 111 ? -18.655 9.469 1.390 1.00 70.00 111 THR A C 1
ATOM 885 O O . THR A 1 111 ? -18.779 8.244 1.280 1.00 70.00 111 THR A O 1
ATOM 888 N N . PRO A 1 112 ? -19.726 10.280 1.242 1.00 72.00 112 PRO A N 1
ATOM 889 C CA . PRO A 1 112 ? -21.083 9.768 1.013 1.00 72.00 112 PRO A CA 1
ATOM 890 C C . PRO A 1 112 ? -21.202 8.837 -0.203 1.00 72.00 112 PRO A C 1
ATOM 892 O O . PRO A 1 112 ? -22.001 7.902 -0.196 1.00 72.00 112 PRO A O 1
ATOM 895 N N . ARG A 1 113 ? -20.379 9.064 -1.240 1.00 70.62 113 ARG A N 1
ATOM 896 C CA . ARG A 1 113 ? -20.316 8.215 -2.442 1.00 70.62 113 ARG A CA 1
ATOM 897 C C . ARG A 1 113 ? -19.894 6.779 -2.130 1.00 70.62 113 ARG A C 1
ATOM 899 O O . ARG A 1 113 ? -20.335 5.874 -2.826 1.00 70.62 113 ARG A O 1
ATOM 906 N N . PHE A 1 114 ? -19.067 6.585 -1.107 1.00 70.50 114 PHE A N 1
ATOM 907 C CA . PHE A 1 114 ? -18.626 5.268 -0.656 1.00 70.50 114 PHE A CA 1
ATOM 908 C C . PHE A 1 114 ? -19.549 4.705 0.431 1.00 70.50 114 PHE A C 1
ATOM 910 O O . PHE A 1 114 ? -19.982 3.558 0.349 1.00 70.50 114 PHE A O 1
ATOM 917 N N . ARG A 1 115 ? -19.926 5.541 1.406 1.00 73.81 115 ARG A N 1
ATOM 918 C CA . ARG A 1 115 ? -20.746 5.141 2.556 1.00 73.81 115 ARG A CA 1
ATOM 919 C C . ARG A 1 115 ? -22.147 4.659 2.169 1.00 73.81 115 ARG A C 1
ATOM 921 O O . ARG A 1 115 ? -22.638 3.704 2.753 1.00 73.81 115 ARG A O 1
ATOM 928 N N . ASN A 1 116 ? -22.801 5.287 1.190 1.00 75.38 116 ASN A N 1
ATOM 929 C CA . ASN A 1 116 ? -24.164 4.910 0.793 1.00 75.38 116 ASN A CA 1
ATOM 930 C C . ASN A 1 116 ? -24.266 3.488 0.204 1.00 75.38 116 ASN A C 1
ATOM 932 O O . ASN A 1 116 ? -25.141 2.740 0.639 1.00 75.38 116 ASN A O 1
ATOM 936 N N . PRO A 1 117 ? -23.420 3.080 -0.766 1.00 76.75 117 PRO A N 1
ATOM 937 C CA . PRO A 1 117 ? -23.440 1.706 -1.269 1.00 76.75 117 PRO A CA 1
ATOM 938 C C . PRO A 1 117 ? -22.788 0.698 -0.310 1.00 76.75 117 PRO A C 1
ATOM 940 O O . PRO A 1 117 ? -23.094 -0.494 -0.392 1.00 76.75 117 PRO A O 1
ATOM 943 N N . HIS A 1 118 ? -21.886 1.139 0.575 1.00 76.44 118 HIS A N 1
ATOM 944 C CA . HIS A 1 118 ? -21.098 0.268 1.454 1.00 76.44 118 HIS A CA 1
ATOM 945 C C . HIS A 1 118 ? -21.062 0.801 2.901 1.00 76.44 118 HIS A C 1
ATOM 947 O O . HIS A 1 118 ? -20.003 1.208 3.373 1.00 76.44 118 HIS A O 1
ATOM 953 N N . PRO A 1 119 ? -22.201 0.795 3.623 1.00 73.62 119 PRO A N 1
ATOM 954 C CA . PRO A 1 119 ? -22.324 1.439 4.937 1.00 73.62 119 PRO A CA 1
ATOM 955 C C . PRO A 1 119 ? -21.430 0.827 6.020 1.00 73.62 119 PRO A C 1
ATOM 957 O O . PRO A 1 119 ? -21.060 1.522 6.961 1.00 73.62 119 PRO A O 1
ATOM 960 N N . ASP A 1 120 ? -21.047 -0.439 5.854 1.00 73.62 120 ASP A N 1
ATOM 961 C CA . ASP A 1 120 ? -20.208 -1.177 6.803 1.00 73.62 120 ASP A CA 1
ATOM 962 C C . ASP A 1 120 ? -18.718 -1.153 6.425 1.00 73.62 120 ASP A C 1
ATOM 964 O O . ASP A 1 120 ? -17.926 -1.919 6.974 1.00 73.62 120 ASP A O 1
ATOM 968 N N . ARG A 1 121 ? -1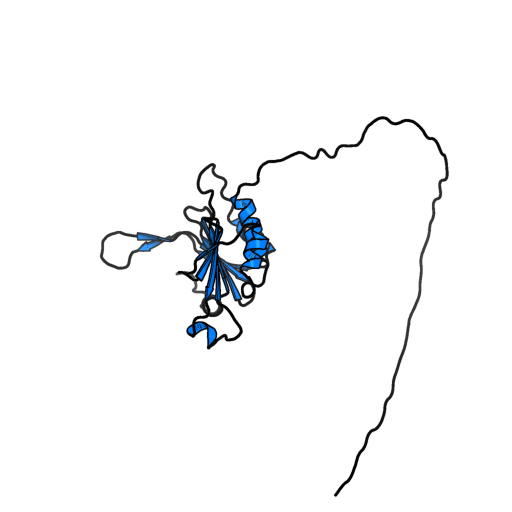8.320 -0.336 5.438 1.00 71.81 121 ARG A N 1
ATOM 969 C CA . ARG A 1 121 ? -16.937 -0.283 4.953 1.00 71.81 121 ARG A CA 1
ATOM 970 C C . ARG A 1 121 ? -16.381 1.133 5.023 1.00 71.81 121 ARG A C 1
ATOM 972 O O . ARG A 1 121 ? -17.047 2.101 4.666 1.00 71.81 121 ARG A O 1
ATOM 979 N N . LYS A 1 122 ? -15.110 1.219 5.407 1.00 76.31 122 LYS A N 1
ATOM 980 C CA . LYS A 1 122 ? -14.290 2.432 5.368 1.00 76.31 122 LYS A CA 1
ATOM 981 C C . LYS A 1 122 ? -13.319 2.335 4.201 1.00 76.31 122 LYS A C 1
ATOM 983 O O . LYS A 1 122 ? -12.819 1.245 3.920 1.00 76.31 122 LYS A O 1
ATOM 988 N N . ARG A 1 123 ? -13.057 3.458 3.526 1.00 86.50 123 ARG A N 1
ATOM 989 C CA . ARG A 1 123 ? -11.940 3.536 2.584 1.00 86.50 123 ARG A CA 1
ATOM 990 C C . ARG A 1 123 ? -10.692 3.887 3.375 1.00 86.50 123 ARG A C 1
ATOM 992 O O . ARG A 1 123 ? -10.645 4.942 3.999 1.00 86.50 123 ARG A O 1
ATOM 999 N N . ILE A 1 124 ? -9.702 3.012 3.316 1.00 90.62 124 ILE A N 1
ATOM 1000 C CA . ILE A 1 124 ? -8.405 3.194 3.970 1.00 90.62 124 ILE A CA 1
ATOM 1001 C C . ILE A 1 124 ? -7.343 3.198 2.884 1.00 90.62 124 ILE A C 1
ATOM 1003 O O . ILE A 1 124 ? -7.375 2.332 2.010 1.00 90.62 124 ILE A O 1
ATOM 1007 N N . GLY A 1 125 ? -6.435 4.165 2.936 1.00 93.56 125 GLY A N 1
ATOM 1008 C CA . GLY A 1 125 ? -5.277 4.235 2.056 1.00 93.56 125 GLY A CA 1
ATOM 1009 C C . GLY A 1 125 ? -3.995 4.320 2.870 1.00 93.56 125 GLY A C 1
ATOM 1010 O O . GLY A 1 125 ? -3.909 5.070 3.843 1.00 93.56 125 GLY A O 1
ATOM 1011 N N . ILE A 1 126 ? -3.000 3.527 2.481 1.00 95.00 126 ILE A N 1
ATOM 1012 C CA . ILE A 1 126 ? -1.673 3.495 3.091 1.00 95.00 126 ILE A CA 1
ATOM 1013 C C . ILE A 1 126 ? -0.629 3.621 1.990 1.00 95.00 126 ILE A C 1
ATOM 1015 O O . ILE A 1 126 ? -0.517 2.757 1.124 1.00 95.00 126 ILE A O 1
ATOM 1019 N N . ILE A 1 127 ? 0.158 4.688 2.032 1.00 95.81 127 ILE A N 1
ATOM 1020 C CA . ILE A 1 127 ? 1.249 4.952 1.095 1.00 95.81 127 ILE A CA 1
ATOM 1021 C C . ILE A 1 127 ? 2.557 4.724 1.838 1.00 95.81 127 ILE A C 1
ATOM 1023 O O . ILE A 1 127 ? 2.899 5.505 2.718 1.00 95.81 127 ILE A O 1
ATOM 1027 N N . PHE A 1 128 ? 3.290 3.680 1.473 1.00 94.06 128 PHE A N 1
ATOM 1028 C CA . PHE A 1 128 ? 4.641 3.411 1.953 1.00 94.06 128 PHE A CA 1
ATOM 1029 C C . PHE A 1 128 ? 5.672 3.908 0.935 1.00 94.06 128 PHE A C 1
ATOM 1031 O O . PHE A 1 128 ? 5.559 3.609 -0.255 1.00 94.06 128 PHE A O 1
ATOM 1038 N N . ILE A 1 129 ? 6.657 4.671 1.404 1.00 91.31 129 ILE A N 1
ATOM 1039 C CA . ILE A 1 129 ? 7.678 5.336 0.591 1.00 91.31 129 ILE A CA 1
ATOM 1040 C C . ILE A 1 129 ? 9.032 4.687 0.881 1.00 91.31 129 ILE A C 1
ATOM 1042 O O . ILE A 1 129 ? 9.464 4.639 2.034 1.00 91.31 129 ILE A O 1
ATOM 1046 N N . PHE A 1 130 ? 9.711 4.229 -0.168 1.00 88.06 130 PHE A N 1
ATOM 1047 C CA . PHE A 1 130 ? 11.082 3.729 -0.082 1.00 88.06 130 PHE A CA 1
ATOM 1048 C C . PHE A 1 130 ? 12.056 4.924 -0.072 1.00 88.06 130 PHE A C 1
ATOM 1050 O O . PHE A 1 130 ? 11.980 5.801 -0.940 1.00 88.06 130 PHE A O 1
ATOM 1057 N N . GLN A 1 131 ? 12.925 5.010 0.940 1.00 77.62 131 GLN A N 1
ATOM 1058 C CA . GLN A 1 131 ? 13.794 6.173 1.176 1.00 77.62 131 GLN A CA 1
ATOM 1059 C C . GLN A 1 131 ? 15.189 6.024 0.562 1.00 77.62 131 GLN A C 1
ATOM 1061 O O . GLN A 1 131 ? 15.793 7.024 0.171 1.00 77.62 131 GLN A O 1
ATOM 1066 N N . ASP A 1 132 ? 15.710 4.803 0.476 1.00 67.19 132 ASP A N 1
ATOM 1067 C CA . ASP A 1 132 ? 17.081 4.513 0.060 1.00 67.19 132 ASP A CA 1
ATOM 1068 C C . ASP A 1 132 ? 17.140 4.304 -1.462 1.00 67.19 132 ASP A C 1
ATOM 1070 O O . ASP A 1 132 ? 17.213 3.189 -1.982 1.00 67.19 132 ASP A O 1
ATOM 1074 N N . LYS A 1 133 ? 17.018 5.417 -2.196 1.00 61.03 133 LYS A N 1
ATOM 1075 C CA . LYS A 1 133 ? 17.047 5.438 -3.672 1.00 61.03 133 LYS A CA 1
ATOM 1076 C C . LYS A 1 133 ? 18.460 5.493 -4.239 1.00 61.03 133 LYS A C 1
ATOM 1078 O O . LYS A 1 133 ? 18.696 5.052 -5.360 1.00 61.03 133 LYS A O 1
ATOM 1083 N N . ASP A 1 134 ? 19.391 5.992 -3.441 1.00 51.66 134 ASP A N 1
ATOM 1084 C CA . ASP A 1 134 ? 20.779 6.191 -3.804 1.00 51.66 134 ASP A CA 1
ATOM 1085 C C . ASP A 1 134 ? 21.630 5.530 -2.730 1.00 51.66 134 ASP A C 1
ATOM 1087 O O . ASP A 1 134 ? 21.733 6.091 -1.652 1.00 51.66 134 ASP A O 1
ATOM 1091 N N . PHE A 1 135 ? 22.289 4.404 -3.026 1.00 47.00 135 PHE A N 1
ATOM 1092 C CA . PHE A 1 135 ? 23.720 4.340 -2.707 1.00 47.00 135 PHE A CA 1
ATOM 1093 C C . PHE A 1 135 ? 24.486 3.198 -3.390 1.00 47.00 135 PHE A C 1
ATOM 1095 O O . PHE A 1 135 ? 25.628 3.436 -3.761 1.00 47.00 135 PHE A O 1
ATOM 1102 N N . PHE A 1 136 ? 23.935 1.998 -3.643 1.00 47.56 136 PHE A N 1
ATOM 1103 C CA . PHE A 1 136 ? 24.731 0.914 -4.267 1.00 47.56 136 PHE A CA 1
ATOM 1104 C C . PHE A 1 136 ? 23.912 -0.222 -4.920 1.00 47.56 136 PHE A C 1
ATOM 1106 O O . PHE A 1 136 ? 23.860 -1.306 -4.351 1.00 47.56 136 PHE A O 1
ATOM 1113 N N . ASN A 1 137 ? 23.333 -0.055 -6.120 1.00 51.91 137 ASN A N 1
ATOM 1114 C CA . ASN A 1 137 ? 22.962 -1.166 -7.038 1.00 51.91 137 ASN A CA 1
ATOM 1115 C C . ASN A 1 137 ? 22.259 -2.409 -6.423 1.00 51.91 137 ASN A C 1
ATOM 1117 O O . ASN A 1 137 ? 22.418 -3.528 -6.912 1.00 51.91 137 ASN A O 1
ATOM 1121 N N . ARG A 1 138 ? 21.502 -2.251 -5.334 1.00 63.94 138 ARG A N 1
ATOM 1122 C CA . ARG A 1 138 ? 20.863 -3.356 -4.601 1.00 63.94 138 ARG A CA 1
ATOM 1123 C C . ARG A 1 138 ? 19.452 -2.972 -4.178 1.00 63.94 138 ARG A C 1
ATOM 1125 O O . ARG A 1 138 ? 19.054 -3.185 -3.038 1.00 63.94 138 ARG A O 1
ATOM 1132 N N . CYS A 1 139 ? 18.688 -2.426 -5.119 1.00 72.25 139 CYS A N 1
ATOM 1133 C CA . CYS A 1 139 ? 17.237 -2.431 -4.997 1.00 72.25 139 CYS A CA 1
ATOM 1134 C C . CYS A 1 139 ? 16.788 -3.893 -4.815 1.00 72.25 139 CYS A C 1
ATOM 1136 O O . CYS A 1 139 ? 17.263 -4.761 -5.561 1.00 72.25 139 CYS A O 1
ATOM 1138 N N . PRO A 1 140 ? 15.921 -4.209 -3.838 1.00 73.31 140 PRO A N 1
ATOM 1139 C CA . PRO A 1 140 ? 15.393 -5.558 -3.724 1.00 73.31 140 PRO A CA 1
ATOM 1140 C C . PRO A 1 140 ? 14.718 -5.951 -5.041 1.00 73.31 140 PRO A C 1
ATOM 1142 O O . PRO A 1 140 ? 14.041 -5.147 -5.684 1.00 73.31 140 PRO A O 1
ATOM 1145 N N . SER A 1 141 ? 14.946 -7.187 -5.481 1.00 81.25 141 SER A N 1
ATOM 1146 C CA . SER A 1 141 ? 14.409 -7.646 -6.763 1.00 81.25 141 SER A CA 1
ATOM 1147 C C . SER A 1 141 ? 12.879 -7.628 -6.748 1.00 81.25 141 SER A C 1
ATOM 1149 O O . SER A 1 141 ? 12.258 -7.956 -5.735 1.00 81.25 141 SER A O 1
ATOM 1151 N N . ARG A 1 142 ? 12.246 -7.359 -7.896 1.00 87.75 142 ARG A N 1
ATOM 1152 C CA . ARG A 1 142 ? 10.789 -7.516 -8.051 1.00 87.75 142 ARG A CA 1
ATOM 1153 C C . ARG A 1 142 ? 10.298 -8.882 -7.546 1.00 87.75 142 ARG A C 1
ATOM 1155 O O . ARG A 1 142 ? 9.279 -8.961 -6.868 1.00 87.75 142 ARG A O 1
ATOM 1162 N N . SER A 1 143 ? 11.042 -9.957 -7.824 1.00 89.88 143 SER A N 1
ATOM 1163 C CA . SER A 1 143 ? 10.724 -11.310 -7.343 1.00 89.88 143 SER A CA 1
ATOM 1164 C C . SER A 1 143 ? 10.651 -11.419 -5.822 1.00 89.88 143 SER A C 1
ATOM 1166 O O . SER A 1 143 ? 9.824 -12.176 -5.318 1.00 89.88 143 SER A O 1
ATOM 1168 N N . GLN A 1 144 ? 11.474 -10.660 -5.098 1.00 89.31 144 GLN A N 1
ATOM 1169 C CA . GLN A 1 144 ? 11.439 -10.620 -3.641 1.00 89.31 144 GLN A CA 1
ATOM 1170 C C . GLN A 1 144 ? 10.141 -9.972 -3.150 1.00 89.31 144 GLN A C 1
ATOM 1172 O O . GLN A 1 144 ? 9.421 -10.599 -2.383 1.00 89.31 144 GLN A O 1
ATOM 1177 N N . PHE A 1 145 ? 9.766 -8.804 -3.679 1.00 90.75 145 PHE A N 1
ATOM 1178 C CA . PHE A 1 145 ? 8.495 -8.148 -3.334 1.00 90.75 145 PHE A CA 1
ATOM 1179 C C . PHE A 1 145 ? 7.273 -9.015 -3.644 1.00 90.75 145 PHE A C 1
ATOM 1181 O O . PHE A 1 145 ? 6.367 -9.138 -2.821 1.00 90.75 145 PHE A O 1
ATOM 1188 N N . VAL A 1 146 ? 7.264 -9.660 -4.815 1.00 94.06 146 VAL A N 1
ATOM 1189 C CA . VAL A 1 146 ? 6.199 -10.595 -5.202 1.00 94.06 146 VAL A CA 1
ATOM 1190 C C . VAL A 1 146 ? 6.123 -11.767 -4.220 1.00 94.06 146 VAL A C 1
ATOM 1192 O O . VAL A 1 146 ? 5.025 -12.178 -3.847 1.00 94.06 146 VAL A O 1
ATOM 1195 N N . SER A 1 147 ? 7.270 -12.311 -3.803 1.00 94.50 147 SER A N 1
ATOM 1196 C CA . SER A 1 147 ? 7.333 -13.399 -2.824 1.00 94.50 147 SER A CA 1
ATOM 1197 C C . SER A 1 147 ? 6.825 -12.956 -1.452 1.00 94.50 147 SER A C 1
ATOM 1199 O O . SER A 1 147 ? 5.978 -13.630 -0.869 1.00 94.50 147 SER A O 1
ATOM 1201 N N . ASP A 1 148 ? 7.287 -11.809 -0.962 1.00 95.06 148 ASP A N 1
ATOM 1202 C CA . ASP A 1 148 ? 6.924 -11.257 0.343 1.00 95.06 148 ASP A CA 1
ATOM 1203 C C . ASP A 1 148 ? 5.423 -10.980 0.451 1.00 95.06 148 ASP A C 1
ATOM 1205 O O . ASP A 1 148 ? 4.762 -11.413 1.398 1.00 95.06 148 ASP A O 1
ATOM 1209 N N . LEU A 1 149 ? 4.850 -10.333 -0.565 1.00 95.38 149 LEU A N 1
ATOM 1210 C CA . LEU A 1 149 ? 3.415 -10.076 -0.616 1.00 95.38 149 LEU A CA 1
ATOM 1211 C C . LEU A 1 149 ? 2.608 -11.371 -0.728 1.00 95.38 149 LEU A C 1
ATOM 1213 O O . LEU A 1 149 ? 1.585 -11.515 -0.055 1.00 95.38 149 LEU A O 1
ATOM 1217 N N . ARG A 1 150 ? 3.086 -12.356 -1.497 1.00 95.50 150 ARG A N 1
ATOM 1218 C CA . ARG A 1 150 ? 2.448 -13.677 -1.559 1.00 95.50 150 ARG A CA 1
ATOM 1219 C C . ARG A 1 150 ? 2.417 -14.360 -0.195 1.00 95.50 150 ARG A C 1
ATOM 1221 O O . ARG A 1 150 ? 1.383 -14.911 0.174 1.00 95.50 150 ARG A O 1
ATOM 1228 N N . MET A 1 151 ? 3.506 -14.287 0.572 1.00 95.00 151 MET A N 1
ATOM 1229 C CA . MET A 1 151 ? 3.544 -14.798 1.948 1.00 95.00 151 MET A CA 1
ATOM 1230 C C . MET A 1 151 ? 2.570 -14.053 2.873 1.00 95.00 151 MET A C 1
ATOM 1232 O O . MET A 1 151 ? 1.980 -14.671 3.755 1.00 95.00 151 MET A O 1
ATOM 1236 N N . ALA A 1 152 ? 2.327 -12.761 2.632 1.00 93.75 152 ALA A N 1
ATOM 1237 C CA . ALA A 1 152 ? 1.318 -11.963 3.336 1.00 93.75 152 ALA A CA 1
ATOM 1238 C C . ALA A 1 152 ? -0.133 -12.180 2.833 1.00 93.75 152 ALA A C 1
ATOM 1240 O O . ALA A 1 152 ? -1.057 -11.484 3.271 1.00 93.75 152 ALA A O 1
ATOM 1241 N N . GLY A 1 153 ? -0.358 -13.146 1.933 1.00 93.31 153 GLY A N 1
ATOM 1242 C CA . GLY A 1 153 ? -1.683 -13.525 1.430 1.00 93.31 153 GLY A CA 1
ATOM 1243 C C . GLY A 1 153 ? -2.173 -12.716 0.226 1.00 93.31 153 GLY A C 1
ATOM 1244 O O . GLY A 1 153 ? -3.366 -12.735 -0.075 1.00 93.31 153 GLY A O 1
ATOM 1245 N N . TRP A 1 154 ? -1.279 -12.004 -0.458 1.00 94.94 154 TRP A N 1
ATOM 1246 C CA . TRP A 1 154 ? -1.597 -11.217 -1.646 1.00 94.94 154 TRP A CA 1
ATOM 1247 C C . TRP A 1 154 ? -1.352 -11.995 -2.937 1.00 94.94 154 TRP A C 1
ATOM 1249 O O . TRP A 1 154 ? -0.374 -12.726 -3.081 1.00 94.94 154 TRP A O 1
ATOM 1259 N N . THR A 1 155 ? -2.223 -11.800 -3.920 1.00 94.94 155 THR A N 1
ATOM 1260 C CA . THR A 1 155 ? -2.109 -12.420 -5.243 1.00 94.94 155 THR A CA 1
ATOM 1261 C C . THR A 1 155 ? -1.763 -11.363 -6.276 1.00 94.94 155 THR A C 1
ATOM 1263 O O . THR A 1 155 ? -2.477 -10.373 -6.396 1.00 94.94 155 THR A O 1
ATOM 1266 N N . LEU A 1 156 ? -0.683 -11.568 -7.033 1.00 94.75 156 LEU A N 1
ATOM 1267 C CA . LEU A 1 156 ? -0.350 -10.708 -8.169 1.00 94.75 156 LEU A CA 1
ATOM 1268 C C . LEU A 1 156 ? -1.431 -10.865 -9.246 1.00 94.75 156 LEU A C 1
ATOM 1270 O O . LEU A 1 156 ? -1.623 -11.964 -9.762 1.00 94.75 156 LEU A O 1
ATOM 1274 N N . LEU A 1 157 ? -2.112 -9.772 -9.580 1.00 92.12 157 LEU A N 1
ATOM 1275 C CA . LEU A 1 157 ? -3.118 -9.721 -10.637 1.00 92.12 157 LEU A CA 1
ATOM 1276 C C . LEU A 1 157 ? -2.483 -9.387 -11.986 1.00 92.12 157 LEU A C 1
ATOM 1278 O O . LEU A 1 157 ? -2.734 -10.060 -12.979 1.00 92.12 157 LEU A O 1
ATOM 1282 N N . HIS A 1 158 ? -1.690 -8.317 -12.024 1.00 91.00 158 HIS A N 1
ATOM 1283 C CA . HIS A 1 158 ? -1.159 -7.769 -13.266 1.00 91.00 158 HIS A CA 1
ATOM 1284 C C . HIS A 1 158 ? 0.178 -7.065 -13.036 1.00 91.00 158 HIS A C 1
ATOM 1286 O O . HIS A 1 158 ? 0.400 -6.464 -11.983 1.00 91.00 158 HIS A O 1
ATOM 1292 N N . HIS A 1 159 ? 1.030 -7.119 -14.057 1.00 90.44 159 HIS A N 1
ATOM 1293 C CA . HIS A 1 159 ? 2.270 -6.366 -14.161 1.00 90.44 159 HIS A CA 1
ATOM 1294 C C . HIS A 1 159 ? 2.204 -5.466 -15.396 1.00 90.44 159 HIS A C 1
ATOM 1296 O O . HIS A 1 159 ? 2.216 -5.965 -16.522 1.00 90.44 159 HIS A O 1
ATOM 1302 N N . ALA A 1 160 ? 2.139 -4.158 -15.172 1.00 89.00 160 ALA A N 1
ATOM 1303 C CA . ALA A 1 160 ? 2.247 -3.161 -16.222 1.00 89.00 160 ALA A CA 1
ATOM 1304 C C . ALA A 1 160 ? 3.728 -2.845 -16.440 1.00 89.00 160 ALA A C 1
ATOM 1306 O O . ALA A 1 160 ? 4.418 -2.436 -15.502 1.00 89.00 160 ALA A O 1
ATOM 1307 N N . GLN A 1 161 ? 4.200 -3.040 -17.668 1.00 87.19 161 GLN A N 1
ATOM 1308 C CA . GLN A 1 161 ? 5.548 -2.647 -18.065 1.00 87.19 161 GLN A CA 1
ATOM 1309 C C . GLN A 1 161 ? 5.669 -1.123 -18.131 1.00 87.19 161 GLN A C 1
ATOM 1311 O O . GLN A 1 161 ? 4.681 -0.408 -18.329 1.00 87.19 161 GLN A O 1
ATOM 1316 N N . GLU A 1 162 ? 6.899 -0.649 -17.980 1.00 84.81 162 GLU A N 1
ATOM 1317 C CA . GLU A 1 162 ? 7.264 0.742 -18.223 1.00 84.81 162 GLU A CA 1
ATOM 1318 C C . GLU A 1 162 ? 6.940 1.122 -19.676 1.00 84.81 162 GLU A C 1
ATOM 1320 O O . GLU A 1 162 ? 7.197 0.341 -20.598 1.00 84.81 162 GLU A O 1
ATOM 1325 N N . ARG A 1 163 ? 6.323 2.290 -19.891 1.00 83.12 163 ARG A N 1
ATOM 1326 C CA . ARG A 1 163 ? 5.946 2.742 -21.238 1.00 83.12 163 ARG A CA 1
ATOM 1327 C C . ARG A 1 163 ? 5.902 4.257 -21.361 1.00 83.12 163 ARG A C 1
ATOM 1329 O O . ARG A 1 163 ? 5.441 4.951 -20.456 1.00 83.12 163 ARG A O 1
ATOM 1336 N N . ASP A 1 164 ? 6.268 4.742 -22.538 1.00 79.25 164 ASP A N 1
ATOM 1337 C CA . ASP A 1 164 ? 6.068 6.131 -22.936 1.00 79.25 164 ASP A CA 1
ATOM 1338 C C . ASP A 1 164 ? 4.669 6.302 -23.534 1.00 79.25 164 ASP A C 1
ATOM 1340 O O . ASP A 1 164 ? 4.282 5.601 -24.472 1.00 79.25 164 ASP A O 1
ATOM 1344 N N . VAL A 1 165 ? 3.889 7.230 -22.983 1.00 74.69 165 VAL A N 1
ATOM 1345 C CA . VAL A 1 165 ? 2.545 7.556 -23.467 1.00 74.69 165 VAL A CA 1
ATOM 1346 C C . VAL A 1 165 ? 2.591 8.903 -24.183 1.00 74.69 165 VAL A C 1
ATOM 1348 O O . VAL A 1 165 ? 3.059 9.873 -23.588 1.00 74.69 165 VAL A O 1
ATOM 1351 N N . PRO A 1 166 ? 2.115 9.004 -25.435 1.00 72.94 166 PRO A N 1
ATOM 1352 C CA . PRO A 1 166 ? 1.998 10.291 -26.111 1.00 72.94 166 PRO A CA 1
ATOM 1353 C C . PRO A 1 166 ? 1.064 11.214 -25.324 1.00 72.94 166 PRO A C 1
ATOM 1355 O O . PRO A 1 166 ? -0.061 10.814 -25.012 1.00 72.94 166 PRO A O 1
ATOM 1358 N N . ASP A 1 167 ? 1.507 12.431 -25.004 1.00 64.38 167 ASP A N 1
ATOM 1359 C CA . ASP A 1 167 ? 0.601 13.437 -24.457 1.00 64.38 167 ASP A CA 1
ATOM 1360 C C . ASP A 1 167 ? -0.385 13.850 -25.560 1.00 64.38 167 ASP A C 1
ATOM 1362 O O . ASP A 1 167 ? -0.004 14.176 -26.684 1.00 64.38 167 ASP A O 1
ATOM 1366 N N . GLY A 1 168 ? -1.678 13.716 -25.281 1.00 59.22 168 GLY A N 1
ATOM 1367 C CA . GLY A 1 168 ? -2.739 13.720 -26.291 1.00 59.22 168 GLY A CA 1
ATOM 1368 C C . GLY A 1 168 ? -3.135 15.103 -26.810 1.00 59.22 168 GLY A C 1
ATOM 1369 O O . GLY A 1 168 ? -4.208 15.225 -27.402 1.00 59.22 168 GLY A O 1
ATOM 1370 N N . ILE A 1 169 ? -2.342 16.148 -26.558 1.00 51.66 169 ILE A N 1
ATOM 1371 C CA . ILE A 1 169 ? -2.686 17.533 -26.892 1.00 51.66 169 ILE A CA 1
ATOM 1372 C C . ILE A 1 169 ? -1.482 18.217 -27.548 1.00 51.66 169 ILE A C 1
ATOM 1374 O O . ILE A 1 169 ? -0.492 18.528 -26.896 1.00 51.66 169 ILE A O 1
ATOM 1378 N N . ASP A 1 170 ? -1.643 18.479 -28.846 1.00 52.62 170 ASP A N 1
ATOM 1379 C CA . ASP A 1 170 ? -0.736 19.180 -29.757 1.00 52.62 170 ASP A CA 1
ATOM 1380 C C . ASP A 1 170 ? 0.601 18.483 -30.059 1.00 52.62 170 ASP A C 1
ATOM 1382 O O . ASP A 1 170 ? 1.240 17.868 -29.219 1.00 52.62 170 ASP A O 1
ATOM 1386 N N . ASN A 1 171 ? 1.035 18.593 -31.319 1.00 48.72 171 ASN A N 1
ATOM 1387 C CA . ASN A 1 171 ? 2.208 17.939 -31.920 1.00 48.72 171 ASN A CA 1
ATOM 1388 C C . ASN A 1 171 ? 3.574 18.393 -31.350 1.00 48.72 171 ASN A C 1
ATOM 1390 O O . ASN A 1 171 ? 4.570 18.410 -32.073 1.00 48.72 171 ASN A O 1
ATOM 1394 N N . ASN A 1 172 ? 3.648 18.772 -30.076 1.00 50.38 172 ASN A N 1
ATOM 1395 C CA . ASN A 1 172 ? 4.900 18.889 -29.353 1.00 50.38 172 ASN A CA 1
ATOM 1396 C C . ASN A 1 172 ? 5.164 17.564 -28.640 1.00 50.38 172 ASN A C 1
ATOM 1398 O O . ASN A 1 172 ? 4.361 17.093 -27.851 1.00 50.38 172 ASN A O 1
ATOM 1402 N N . HIS A 1 173 ? 6.308 16.970 -28.956 1.00 53.06 173 HIS A N 1
ATOM 1403 C CA . HIS A 1 173 ? 6.790 15.657 -28.537 1.00 53.06 173 HIS A CA 1
ATOM 1404 C C . HIS A 1 173 ? 7.014 15.476 -27.017 1.00 53.06 173 HIS A C 1
ATOM 1406 O O . HIS A 1 173 ? 8.069 14.993 -26.610 1.00 53.06 173 HIS A O 1
ATOM 1412 N N . SER A 1 174 ? 6.073 15.847 -26.151 1.00 57.06 174 SER A N 1
ATOM 1413 C CA . SER A 1 174 ? 6.087 15.402 -24.761 1.00 57.06 174 SER A CA 1
ATOM 1414 C C . SER A 1 174 ? 5.444 14.023 -24.682 1.00 57.06 174 SER A C 1
ATOM 1416 O O . SER A 1 174 ? 4.231 13.868 -24.785 1.00 57.06 174 SER A O 1
ATOM 1418 N N . THR A 1 175 ? 6.267 12.994 -24.522 1.00 67.00 175 THR A N 1
ATOM 1419 C CA . THR A 1 175 ? 5.806 11.701 -24.020 1.00 67.00 175 THR A CA 1
ATOM 1420 C C . THR A 1 175 ? 5.811 11.746 -22.494 1.00 67.00 175 THR A C 1
ATOM 1422 O O . THR A 1 175 ? 6.772 12.214 -21.881 1.00 67.00 175 THR A O 1
ATOM 1425 N N . PHE A 1 176 ? 4.736 11.280 -21.860 1.00 74.69 176 PHE A N 1
ATOM 1426 C CA . PHE A 1 176 ? 4.722 11.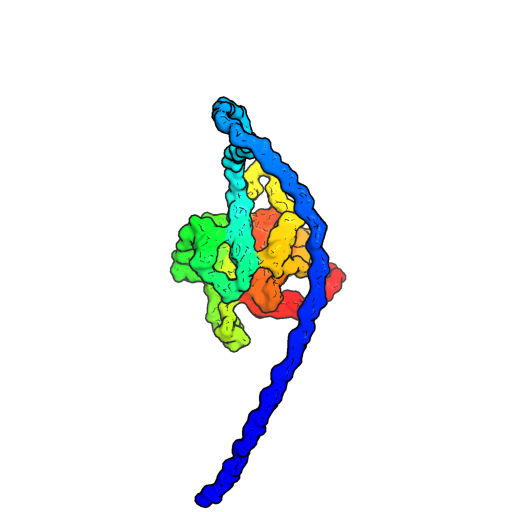051 -20.422 1.00 74.69 176 PHE A CA 1
ATOM 1427 C C . PHE A 1 176 ? 5.224 9.640 -20.140 1.00 74.69 176 PHE A C 1
ATOM 1429 O O . PHE A 1 176 ? 4.682 8.658 -20.653 1.00 74.69 176 PHE A O 1
ATOM 1436 N N . HIS A 1 177 ? 6.250 9.544 -19.308 1.00 79.44 177 HIS A N 1
ATOM 1437 C CA . HIS A 1 177 ? 6.835 8.272 -18.932 1.00 79.44 177 HIS A CA 1
ATOM 1438 C C . HIS A 1 177 ? 6.044 7.634 -17.783 1.00 79.44 177 HIS A C 1
ATOM 1440 O O . HIS A 1 177 ? 5.997 8.177 -16.676 1.00 79.44 177 HIS A O 1
ATOM 1446 N N . LEU A 1 178 ? 5.401 6.492 -18.037 1.00 82.44 178 LEU A N 1
ATOM 1447 C CA . LEU A 1 178 ? 4.724 5.714 -17.002 1.00 82.44 178 LEU A CA 1
ATOM 1448 C C . LEU A 1 178 ? 5.673 4.639 -16.454 1.00 82.44 178 LEU A C 1
ATOM 1450 O O . LEU A 1 178 ? 6.070 3.757 -17.220 1.00 82.44 178 LEU A O 1
ATOM 1454 N N . PRO A 1 179 ? 5.987 4.653 -15.143 1.00 86.38 179 PRO A N 1
ATOM 1455 C CA . PRO A 1 179 ? 6.846 3.640 -14.542 1.00 86.38 179 PRO A CA 1
ATOM 1456 C C . PRO A 1 179 ? 6.169 2.266 -14.540 1.00 86.38 179 PRO A C 1
ATOM 1458 O O . PRO A 1 179 ? 4.937 2.162 -14.500 1.00 86.38 179 PRO A O 1
ATOM 1461 N N . ALA A 1 180 ? 6.978 1.205 -14.507 1.00 89.00 180 ALA A N 1
ATOM 1462 C CA . ALA A 1 180 ? 6.470 -0.149 -14.314 1.00 89.00 180 ALA A CA 1
ATOM 1463 C C . ALA A 1 180 ? 5.694 -0.266 -12.989 1.00 89.00 180 ALA A C 1
ATOM 1465 O O . ALA A 1 180 ? 6.042 0.361 -11.982 1.00 89.00 180 ALA A O 1
ATOM 1466 N N . ARG A 1 181 ? 4.638 -1.087 -12.972 1.00 94.00 181 ARG A N 1
ATOM 1467 C CA . ARG A 1 181 ? 3.750 -1.228 -11.811 1.00 94.00 181 ARG A CA 1
ATOM 1468 C C . ARG A 1 181 ? 3.206 -2.641 -11.659 1.00 94.00 181 ARG A C 1
ATOM 1470 O O . ARG A 1 181 ? 2.573 -3.167 -12.569 1.00 94.00 181 ARG A O 1
ATOM 1477 N N . ASP A 1 182 ? 3.336 -3.213 -10.469 1.00 94.94 182 ASP A N 1
ATOM 1478 C CA . ASP A 1 182 ? 2.604 -4.421 -10.089 1.00 94.94 182 ASP A CA 1
ATOM 1479 C C . ASP A 1 182 ? 1.302 -4.075 -9.368 1.00 94.94 182 ASP A C 1
ATOM 1481 O O . ASP A 1 182 ? 1.230 -3.120 -8.597 1.00 94.94 182 ASP A O 1
ATOM 1485 N N . THR A 1 183 ? 0.260 -4.864 -9.617 1.00 94.88 183 THR A N 1
ATOM 1486 C CA . THR A 1 183 ? -1.027 -4.777 -8.917 1.00 94.88 183 THR A CA 1
ATOM 1487 C C . THR A 1 183 ? -1.336 -6.109 -8.256 1.00 94.88 183 THR A C 1
ATOM 1489 O O . THR A 1 183 ? -1.377 -7.140 -8.927 1.00 94.88 183 THR A O 1
ATOM 1492 N N . PHE A 1 184 ? -1.580 -6.084 -6.952 1.00 94.88 184 PHE A N 1
ATOM 1493 C CA . PHE A 1 184 ? -1.906 -7.242 -6.133 1.00 94.88 184 PHE A CA 1
ATOM 1494 C C . PHE A 1 184 ? -3.295 -7.097 -5.526 1.00 94.88 184 PHE A C 1
ATOM 1496 O O . PHE A 1 184 ? -3.730 -5.990 -5.215 1.00 94.88 184 PHE A O 1
ATOM 1503 N N . LEU A 1 185 ? -3.956 -8.229 -5.308 1.00 93.56 185 LEU A N 1
ATOM 1504 C CA . LEU A 1 185 ? -5.263 -8.319 -4.672 1.00 93.56 185 LEU A CA 1
ATOM 1505 C C . LEU A 1 185 ? -5.215 -9.197 -3.423 1.00 93.56 185 LEU A C 1
ATOM 1507 O O . LEU A 1 185 ? -4.471 -10.182 -3.373 1.00 93.56 185 LEU A O 1
ATOM 1511 N N . LYS A 1 186 ? -6.067 -8.882 -2.448 1.00 90.62 186 LYS A N 1
ATOM 1512 C CA . LYS A 1 186 ? -6.316 -9.719 -1.271 1.00 90.62 186 LYS A CA 1
ATOM 1513 C C . LYS A 1 186 ? -7.806 -9.758 -0.948 1.00 90.62 186 LYS A C 1
ATOM 1515 O O . LYS A 1 186 ? -8.405 -8.748 -0.572 1.00 90.62 186 LYS A O 1
ATOM 1520 N N . GLY A 1 187 ? -8.395 -10.948 -1.073 1.00 84.62 187 GLY A N 1
ATOM 1521 C CA . GLY A 1 187 ? -9.833 -11.144 -0.876 1.00 84.62 187 GLY A CA 1
ATOM 1522 C C . GLY A 1 187 ? -10.663 -10.264 -1.814 1.00 84.62 187 GLY A C 1
ATOM 1523 O O . GLY A 1 187 ? -10.302 -10.106 -2.976 1.00 84.62 187 GLY A O 1
ATOM 1524 N N . ASP A 1 188 ? -11.757 -9.695 -1.300 1.00 78.81 188 ASP A N 1
ATOM 1525 C CA . ASP A 1 188 ? -12.675 -8.810 -2.033 1.00 78.81 188 ASP A CA 1
ATOM 1526 C C . ASP A 1 188 ? -12.511 -7.313 -1.697 1.00 78.81 188 ASP A C 1
ATOM 1528 O O . ASP A 1 188 ? -13.420 -6.518 -1.962 1.00 78.81 188 ASP A O 1
ATOM 1532 N N . GLN A 1 189 ? -11.424 -6.932 -1.010 1.00 74.69 189 GLN A N 1
ATOM 1533 C CA . GLN A 1 189 ? -11.303 -5.586 -0.416 1.00 74.69 189 GLN A CA 1
ATOM 1534 C C . GLN A 1 189 ? -9.901 -4.986 -0.429 1.00 74.69 189 GLN A C 1
ATOM 1536 O O . GLN A 1 189 ? -9.788 -3.791 -0.192 1.00 74.69 189 GLN A O 1
ATOM 1541 N N . GLY A 1 190 ? -8.844 -5.773 -0.637 1.00 88.81 190 GLY A N 1
ATOM 1542 C CA . GLY A 1 190 ? -7.473 -5.271 -0.600 1.00 88.81 190 GLY A CA 1
ATOM 1543 C C . GLY A 1 190 ? -6.889 -5.112 -1.995 1.00 88.81 190 GLY A C 1
ATOM 1544 O O . GLY A 1 190 ? -6.923 -6.062 -2.781 1.00 88.81 190 GLY A O 1
ATOM 1545 N N . ILE A 1 191 ? -6.292 -3.952 -2.267 1.00 93.50 191 ILE A N 1
ATOM 1546 C CA . ILE A 1 191 ? -5.440 -3.711 -3.437 1.00 93.50 191 ILE A CA 1
ATOM 1547 C C . ILE A 1 191 ? -4.077 -3.214 -2.955 1.00 93.50 191 ILE A C 1
ATOM 1549 O O . ILE A 1 191 ? -4.012 -2.388 -2.049 1.00 93.50 191 ILE A O 1
ATOM 1553 N N . ILE A 1 192 ? -2.996 -3.706 -3.560 1.00 95.06 192 ILE A N 1
ATOM 1554 C CA . ILE A 1 192 ? -1.664 -3.103 -3.444 1.00 95.06 192 ILE A CA 1
ATOM 1555 C C . ILE A 1 192 ? -1.141 -2.781 -4.837 1.00 95.06 192 ILE A C 1
ATOM 1557 O O . ILE A 1 192 ? -1.119 -3.643 -5.714 1.00 95.06 192 ILE A O 1
ATOM 1561 N N . HIS A 1 193 ? -0.658 -1.559 -5.023 1.00 95.00 193 HIS A N 1
ATOM 1562 C CA . HIS A 1 193 ? 0.150 -1.158 -6.162 1.00 95.00 193 HIS A CA 1
ATOM 1563 C C . HIS A 1 193 ? 1.601 -0.972 -5.726 1.00 95.00 193 HIS A C 1
ATOM 1565 O O . HIS A 1 193 ? 1.868 -0.233 -4.784 1.00 95.00 193 HIS A O 1
ATOM 1571 N N . LEU A 1 194 ? 2.534 -1.614 -6.423 1.00 94.31 194 LEU A N 1
ATOM 1572 C CA . LEU A 1 194 ? 3.971 -1.393 -6.261 1.00 94.31 194 LEU A CA 1
ATOM 1573 C C . LEU A 1 194 ? 4.507 -0.737 -7.529 1.00 94.31 194 LEU A C 1
ATOM 1575 O O . LEU A 1 194 ? 4.365 -1.307 -8.610 1.00 94.31 194 LEU A O 1
ATOM 1579 N N . THR A 1 195 ? 5.097 0.448 -7.397 1.00 92.06 195 THR A N 1
ATOM 1580 C CA . THR A 1 195 ? 5.630 1.225 -8.525 1.00 92.06 195 THR A CA 1
ATOM 1581 C C . THR A 1 195 ? 7.150 1.135 -8.563 1.00 92.06 195 THR A C 1
ATOM 1583 O O . THR A 1 195 ? 7.802 1.265 -7.525 1.00 92.06 195 THR A O 1
ATOM 1586 N N . TYR A 1 196 ? 7.698 0.938 -9.764 1.00 87.69 196 TYR A N 1
ATOM 1587 C CA . TYR A 1 196 ? 9.118 0.702 -10.006 1.00 87.69 196 TYR A CA 1
ATOM 1588 C C . TYR A 1 196 ? 9.711 1.687 -11.032 1.00 87.69 196 TYR A C 1
ATOM 1590 O O . TYR A 1 196 ? 9.978 1.282 -12.166 1.00 87.69 196 TYR A O 1
ATOM 1598 N N . PRO A 1 197 ? 9.903 2.979 -10.708 1.00 83.81 197 PRO A N 1
ATOM 1599 C CA . PRO A 1 197 ? 10.619 3.882 -11.605 1.00 83.81 197 PRO A CA 1
ATOM 1600 C C . PRO A 1 197 ? 12.048 3.378 -11.838 1.00 83.81 197 PRO A C 1
ATOM 1602 O O . PRO A 1 197 ? 12.771 3.068 -10.889 1.00 83.81 197 PRO A O 1
ATOM 1605 N N . ASN A 1 198 ? 12.456 3.281 -13.107 1.00 80.88 198 ASN A N 1
ATOM 1606 C CA . ASN A 1 198 ? 13.773 2.778 -13.511 1.00 80.88 198 ASN A CA 1
ATOM 1607 C C . ASN A 1 198 ? 14.101 1.380 -12.937 1.00 80.88 198 ASN A C 1
ATOM 1609 O O . ASN A 1 198 ? 15.258 1.068 -12.653 1.00 80.88 198 ASN A O 1
ATOM 1613 N N . GLY A 1 199 ? 13.082 0.544 -12.706 1.00 78.25 199 GLY A N 1
ATOM 1614 C CA . GLY A 1 199 ? 13.244 -0.816 -12.180 1.00 78.25 199 GLY A CA 1
ATOM 1615 C C . GLY A 1 199 ? 13.494 -0.934 -10.669 1.00 78.25 199 GLY A C 1
ATOM 1616 O O . GLY A 1 199 ? 13.651 -2.055 -10.182 1.00 78.25 199 GLY A O 1
ATOM 1617 N N . CYS A 1 200 ? 13.488 0.169 -9.913 1.00 82.50 200 CYS A N 1
ATOM 1618 C CA . CYS A 1 200 ? 13.640 0.168 -8.453 1.00 82.50 200 CYS A CA 1
ATOM 1619 C C . CYS A 1 200 ? 12.324 0.529 -7.754 1.00 82.50 200 CYS A C 1
ATOM 1621 O O . CYS A 1 200 ? 11.626 1.416 -8.231 1.00 82.50 200 CYS A O 1
ATOM 1623 N N . PRO A 1 201 ? 11.970 -0.125 -6.632 1.00 85.56 201 PRO A N 1
ATOM 1624 C CA . PRO A 1 201 ? 10.748 0.177 -5.892 1.00 85.56 201 PRO A CA 1
ATOM 1625 C C . PRO A 1 201 ? 10.785 1.610 -5.344 1.00 85.56 201 PRO A C 1
ATOM 1627 O O . PRO A 1 201 ? 11.782 2.033 -4.767 1.00 85.56 201 PRO A O 1
ATOM 1630 N N . ASP A 1 202 ? 9.688 2.341 -5.505 1.00 87.81 202 ASP A N 1
ATOM 1631 C CA . ASP A 1 202 ? 9.571 3.733 -5.047 1.00 87.81 202 ASP A CA 1
ATOM 1632 C C . ASP A 1 202 ? 8.445 3.918 -4.038 1.00 87.81 202 ASP A C 1
ATOM 1634 O O . ASP A 1 202 ? 8.626 4.505 -2.969 1.00 87.81 202 ASP A O 1
ATOM 1638 N N . VAL A 1 203 ? 7.278 3.358 -4.356 1.00 92.06 203 VAL A N 1
ATOM 1639 C CA . VAL A 1 203 ? 6.083 3.458 -3.522 1.00 92.06 203 VAL A CA 1
ATOM 1640 C C . VAL A 1 203 ? 5.327 2.136 -3.538 1.00 92.06 203 VAL A C 1
ATOM 1642 O O . VAL A 1 203 ? 5.123 1.538 -4.599 1.00 92.06 203 VAL A O 1
ATOM 1645 N N . ALA A 1 204 ? 4.863 1.716 -2.360 1.00 94.25 204 ALA A N 1
ATOM 1646 C CA . ALA A 1 204 ? 3.804 0.727 -2.214 1.00 94.25 204 ALA A CA 1
ATOM 1647 C C . ALA A 1 204 ? 2.527 1.433 -1.742 1.00 94.25 204 ALA A C 1
ATOM 1649 O O . ALA A 1 204 ? 2.494 2.003 -0.653 1.00 94.25 204 ALA A O 1
ATOM 1650 N N . HIS A 1 205 ? 1.475 1.407 -2.553 1.00 95.50 205 HIS A N 1
ATOM 1651 C CA . HIS A 1 205 ? 0.177 1.976 -2.212 1.00 95.50 205 HIS A CA 1
ATOM 1652 C C . HIS A 1 205 ? -0.813 0.855 -1.919 1.00 95.50 205 HIS A C 1
ATOM 1654 O O . HIS A 1 205 ? -1.113 0.057 -2.802 1.00 95.50 205 HIS A O 1
ATOM 1660 N N . MET A 1 206 ? -1.293 0.780 -0.684 1.00 94.94 206 MET A N 1
ATOM 1661 C CA . MET A 1 206 ? -2.270 -0.198 -0.233 1.00 94.94 206 MET A CA 1
ATOM 1662 C C . MET A 1 206 ? -3.614 0.476 0.013 1.00 94.94 206 MET A C 1
ATOM 1664 O O . MET A 1 206 ? -3.707 1.376 0.840 1.00 94.94 206 MET A O 1
ATOM 1668 N N . ASP A 1 207 ? -4.657 -0.015 -0.646 1.00 92.25 207 ASP A N 1
ATOM 1669 C CA . ASP A 1 207 ? -6.014 0.508 -0.540 1.00 92.25 207 ASP A CA 1
ATOM 1670 C C . ASP A 1 207 ? -6.990 -0.555 -0.022 1.00 92.25 207 ASP A C 1
ATOM 1672 O O . ASP A 1 207 ? -6.882 -1.753 -0.319 1.00 92.25 207 ASP A O 1
ATOM 1676 N N . ALA A 1 208 ? -7.975 -0.084 0.738 1.00 89.75 208 ALA A N 1
ATOM 1677 C CA . ALA A 1 208 ? -9.198 -0.782 1.100 1.00 89.75 208 ALA A CA 1
ATOM 1678 C C . ALA A 1 208 ? -10.400 -0.134 0.390 1.00 89.75 208 ALA A C 1
ATOM 1680 O O . ALA A 1 208 ? -11.276 0.447 1.029 1.00 89.75 208 ALA A O 1
ATOM 1681 N N . ASP A 1 209 ? -10.427 -0.165 -0.942 1.00 85.50 209 ASP A N 1
ATOM 1682 C CA . ASP A 1 209 ? -11.478 0.477 -1.737 1.00 85.50 209 ASP A CA 1
ATOM 1683 C C . ASP A 1 209 ? -12.271 -0.567 -2.530 1.00 85.50 209 ASP A C 1
ATOM 1685 O O . ASP A 1 209 ? -11.796 -1.136 -3.514 1.00 85.50 209 ASP A O 1
ATOM 1689 N N . LYS A 1 210 ? -13.515 -0.817 -2.099 1.00 79.50 210 LYS A N 1
ATOM 1690 C CA . LYS A 1 210 ? -14.401 -1.771 -2.773 1.00 79.50 210 LYS A CA 1
ATOM 1691 C C . LYS A 1 210 ? -14.752 -1.341 -4.199 1.00 79.50 210 LYS A C 1
ATOM 1693 O O . LYS A 1 210 ? -14.886 -2.204 -5.062 1.00 79.50 210 LYS A O 1
ATOM 1698 N N . LEU A 1 211 ? -14.938 -0.045 -4.449 1.00 80.94 211 LEU A N 1
ATOM 1699 C CA . LEU A 1 211 ? -15.302 0.435 -5.781 1.00 80.94 211 LEU A CA 1
ATOM 1700 C C . LEU A 1 211 ? -14.142 0.211 -6.747 1.00 80.94 211 LEU A C 1
ATOM 1702 O O . LEU A 1 211 ? -14.357 -0.273 -7.858 1.00 80.94 211 LEU A O 1
ATOM 1706 N N . GLU A 1 212 ? -12.920 0.498 -6.301 1.00 82.75 212 GLU A N 1
ATOM 1707 C CA . GLU A 1 212 ? -11.718 0.234 -7.088 1.00 82.75 212 GLU A CA 1
ATOM 1708 C C . GLU A 1 212 ? -11.490 -1.270 -7.285 1.00 82.75 212 GLU A C 1
ATOM 1710 O O . GLU A 1 212 ? -11.213 -1.710 -8.401 1.00 82.75 212 GLU A O 1
ATOM 1715 N N . PHE A 1 213 ? -11.695 -2.082 -6.244 1.00 83.38 213 PHE A N 1
ATOM 1716 C CA . PHE A 1 213 ? -11.606 -3.540 -6.348 1.00 83.38 213 PHE A CA 1
ATOM 1717 C C . PHE A 1 213 ? -12.598 -4.096 -7.373 1.00 83.38 213 PHE A C 1
ATOM 1719 O O . PHE A 1 213 ? -12.212 -4.843 -8.275 1.00 83.38 213 PHE A O 1
ATOM 1726 N N . ASP A 1 214 ? -13.872 -3.712 -7.268 1.00 83.19 214 ASP A N 1
ATOM 1727 C CA . ASP A 1 214 ? -14.920 -4.132 -8.194 1.00 83.19 214 ASP A CA 1
ATOM 1728 C C . ASP A 1 214 ? -14.593 -3.661 -9.625 1.00 83.19 214 ASP A C 1
ATOM 1730 O O . ASP A 1 214 ? -14.815 -4.405 -10.576 1.00 83.19 214 ASP A O 1
ATOM 1734 N N . ARG A 1 215 ? -14.028 -2.457 -9.798 1.00 84.12 215 ARG A N 1
ATOM 1735 C CA . ARG A 1 215 ? -13.613 -1.932 -11.109 1.00 84.12 215 ARG A CA 1
ATOM 1736 C C . ARG A 1 215 ? -12.489 -2.761 -11.728 1.00 84.12 215 ARG A C 1
ATOM 1738 O O . ARG A 1 215 ? -12.583 -3.117 -12.898 1.00 84.12 215 ARG A O 1
ATOM 1745 N N . ILE A 1 216 ? -11.445 -3.067 -10.960 1.00 82.75 216 ILE A N 1
ATOM 1746 C CA . ILE A 1 216 ? -10.274 -3.816 -11.434 1.00 82.75 216 ILE A CA 1
ATOM 1747 C C . ILE A 1 216 ? -10.637 -5.275 -11.733 1.00 82.75 216 ILE A C 1
ATOM 1749 O O . ILE A 1 216 ? -10.174 -5.830 -12.723 1.00 82.75 216 ILE A O 1
ATOM 1753 N N . THR A 1 217 ? -11.477 -5.898 -10.905 1.00 82.25 217 THR A N 1
ATOM 1754 C CA . THR A 1 217 ? -11.849 -7.315 -11.061 1.00 82.25 217 THR A CA 1
ATOM 1755 C C . THR A 1 217 ? -12.958 -7.563 -12.078 1.00 82.25 217 THR A C 1
ATOM 1757 O O . THR A 1 217 ? -13.047 -8.665 -12.614 1.00 82.25 217 THR A O 1
ATOM 1760 N N . ARG A 1 218 ? -13.810 -6.566 -12.355 1.00 78.06 218 ARG A N 1
ATOM 1761 C CA . ARG A 1 218 ? -14.852 -6.649 -13.396 1.00 78.06 218 ARG A CA 1
ATOM 1762 C C . ARG A 1 218 ? -14.419 -6.091 -14.740 1.00 78.06 218 ARG A C 1
ATOM 1764 O O . ARG A 1 218 ? -15.148 -6.291 -15.712 1.00 78.06 218 ARG A O 1
ATOM 1771 N N . ALA A 1 219 ? -13.293 -5.381 -14.814 1.00 64.19 219 ALA A N 1
ATOM 1772 C CA . ALA A 1 219 ? -12.719 -5.038 -16.103 1.00 64.19 219 ALA A CA 1
ATOM 1773 C C . ALA A 1 219 ? -12.478 -6.360 -16.854 1.00 64.19 219 ALA A C 1
ATOM 1775 O O . ALA A 1 219 ? -11.791 -7.231 -16.314 1.00 64.19 219 ALA A O 1
ATOM 1776 N N . PRO A 1 220 ? -13.078 -6.567 -18.044 1.00 48.84 220 PRO A N 1
ATOM 1777 C CA . PRO A 1 220 ? -12.728 -7.723 -18.853 1.00 48.84 220 PRO A CA 1
ATOM 1778 C C . PRO A 1 220 ? -11.213 -7.694 -19.029 1.00 48.84 220 PRO A C 1
ATOM 1780 O O . PRO A 1 220 ? -10.651 -6.610 -19.198 1.00 48.84 220 PRO A O 1
ATOM 1783 N N . ALA A 1 221 ? -10.564 -8.856 -18.933 1.00 46.19 221 ALA A N 1
ATOM 1784 C CA . ALA A 1 221 ? -9.167 -8.990 -19.308 1.00 46.19 221 ALA A CA 1
ATOM 1785 C C . ALA A 1 221 ? -9.062 -8.466 -20.741 1.00 46.19 221 ALA A C 1
ATOM 1787 O O . ALA A 1 221 ? -9.480 -9.143 -21.676 1.00 46.19 221 ALA A O 1
ATOM 1788 N N . SER A 1 222 ? -8.650 -7.210 -20.898 1.00 41.16 222 SER A N 1
ATOM 1789 C CA . SER A 1 222 ? -8.400 -6.641 -22.204 1.00 41.16 222 SER A CA 1
ATOM 1790 C C . SER A 1 222 ? -7.197 -7.407 -22.711 1.00 41.16 222 SER A C 1
ATOM 1792 O O . SER A 1 222 ? -6.084 -7.207 -22.222 1.00 41.16 222 SER A O 1
ATOM 1794 N N . GLU A 1 223 ? -7.491 -8.360 -23.590 1.00 37.06 223 GLU A N 1
ATOM 1795 C CA . GLU A 1 223 ? -6.542 -8.985 -24.491 1.00 37.06 223 GLU A CA 1
ATOM 1796 C C . GLU A 1 223 ? -5.611 -7.909 -25.048 1.00 37.06 223 GLU A C 1
ATOM 1798 O O . GLU A 1 223 ? -6.039 -6.781 -25.313 1.00 37.06 223 GLU A O 1
ATOM 1803 N N . ASP A 1 224 ? -4.342 -8.286 -25.153 1.00 38.00 224 ASP A N 1
ATOM 1804 C CA . ASP A 1 224 ? -3.248 -7.525 -25.739 1.00 38.00 224 ASP A CA 1
ATOM 1805 C C . ASP A 1 224 ? -3.712 -6.552 -26.843 1.00 38.00 224 ASP A C 1
ATOM 1807 O O . ASP A 1 224 ? -4.210 -6.969 -27.893 1.00 38.00 224 ASP A O 1
ATOM 1811 N N . LEU A 1 225 ? -3.512 -5.252 -26.604 1.00 32.41 225 LEU A N 1
ATOM 1812 C CA . LEU A 1 225 ? -3.470 -4.210 -27.632 1.00 32.41 225 LEU A CA 1
ATOM 1813 C C . LEU A 1 225 ? -2.177 -3.413 -27.480 1.00 32.41 225 LEU A C 1
ATOM 1815 O O . LEU A 1 225 ? -1.935 -2.897 -26.362 1.00 32.41 225 LEU A O 1
#

Secondary structure (DSSP, 8-state):
--------------------------------------------------------HHHHHHHHHHHHHTS-GGG--HHHHHHHHTS--EEETTTTEEEETTTEEEEEE--HHHHTT-TT--EEEEEEE----SSSS-PPPHHHHHHHHHHTT-EEEEEEPPEEEE-SSSSS--EEEEPEEEEEEETTTEEEEEEEGGGS--EEEEE--HHHHHHHHHS------